Protein AF-A0A060QM46-F1 (afdb_monomer_lite)

pLDDT: mean 73.37, std 23.7, range [20.95, 95.5]

Radius of gyration: 31.85 Å; chains: 1; bounding box: 66×61×122 Å

Sequence (327 aa):
MTGQLFHAVEITVTVPDESPIPVPARGWGTAPWGALTQRPELLETTEILRFSDVGYVSDSHGAWPPLVQQAYSLDRRLDLRPDAQAGGESWGSLILSNPNGLMDQIIATRVVDHMPIRVRHGWRRRDAIRGCAIDPPEAALQPAFAGLGRSWQPDRQSVEIALTDATAWLDAPAQGLPYDGRGGRHGGADLAGHYPPKLRGRAFNLTPVAVDTIKLVYQVSDAPGTIEALYEGGASGGIVFAGQVADVFATDPPPGHYVVQSDSSGLWFRLGTAHGLSGPSRSMPPVPCRMARHRAGFSRFCVACCFRIASLHRVCSTRPGAMPNRS

Structure (mmCIF, N/CA/C/O backbone):
data_AF-A0A060QM46-F1
#
_entry.id   AF-A0A060QM46-F1
#
loop_
_atom_site.group_PDB
_atom_site.id
_atom_site.type_symbol
_atom_site.label_atom_id
_atom_site.label_alt_id
_atom_site.label_comp_id
_atom_site.label_asym_id
_atom_site.label_entity_id
_atom_site.label_seq_id
_atom_site.pdbx_PDB_ins_code
_atom_site.Cartn_x
_atom_site.Cartn_y
_atom_site.Cartn_z
_atom_site.occupancy
_atom_site.B_iso_or_equiv
_atom_site.auth_seq_id
_atom_site.auth_comp_id
_atom_site.auth_asym_id
_atom_site.auth_atom_id
_atom_site.pdbx_PDB_model_num
ATOM 1 N N . MET A 1 1 ? 16.773 -17.788 -31.831 1.00 48.31 1 MET A N 1
ATOM 2 C CA . MET A 1 1 ? 15.967 -16.669 -31.300 1.00 48.31 1 MET A CA 1
ATOM 3 C C . MET A 1 1 ? 16.763 -15.392 -31.517 1.00 48.31 1 MET A C 1
ATOM 5 O O . MET A 1 1 ? 17.696 -15.134 -30.777 1.00 48.31 1 MET A O 1
ATOM 9 N N . THR A 1 2 ? 16.496 -14.664 -32.599 1.00 57.62 2 THR A N 1
ATOM 10 C CA . THR A 1 2 ? 17.208 -13.429 -32.975 1.00 57.62 2 THR A CA 1
ATOM 11 C C . THR A 1 2 ? 16.360 -12.225 -32.587 1.00 57.62 2 THR A C 1
ATOM 13 O O . THR A 1 2 ? 15.722 -11.596 -33.430 1.00 57.62 2 THR A O 1
ATOM 16 N N . GLY A 1 3 ? 16.287 -11.959 -31.286 1.00 71.81 3 GLY A N 1
ATOM 17 C CA . GLY A 1 3 ? 15.632 -10.772 -30.752 1.00 71.81 3 GLY A CA 1
ATOM 18 C C . GLY A 1 3 ? 16.537 -10.059 -29.761 1.00 71.81 3 GLY A C 1
ATOM 19 O O . GLY A 1 3 ? 17.384 -10.695 -29.139 1.00 71.81 3 GLY A O 1
ATOM 20 N N . GLN A 1 4 ? 16.376 -8.746 -29.635 1.00 86.81 4 GLN A N 1
ATOM 21 C CA . GLN A 1 4 ? 17.055 -7.971 -28.600 1.00 86.81 4 GLN A CA 1
ATOM 22 C C . GLN A 1 4 ? 16.252 -8.095 -27.301 1.00 86.81 4 GLN A C 1
ATOM 24 O O . GLN A 1 4 ? 15.056 -7.795 -27.296 1.00 86.81 4 GLN A O 1
ATOM 29 N N . LEU A 1 5 ? 16.893 -8.568 -26.231 1.00 91.00 5 LEU A N 1
ATOM 30 C CA . LEU A 1 5 ? 16.311 -8.574 -24.889 1.00 91.00 5 LEU A CA 1
ATOM 31 C C . LEU A 1 5 ? 16.159 -7.130 -24.400 1.00 91.00 5 LEU A C 1
ATOM 33 O O . LEU A 1 5 ? 17.065 -6.320 -24.598 1.00 91.00 5 LEU A O 1
ATOM 37 N N . PHE A 1 6 ? 15.032 -6.832 -23.764 1.00 93.50 6 PHE A N 1
ATOM 38 C CA . PHE A 1 6 ? 14.800 -5.567 -23.076 1.00 93.50 6 PHE A CA 1
ATOM 39 C C . PHE A 1 6 ? 14.003 -5.778 -21.794 1.00 93.50 6 PHE A C 1
ATOM 41 O O . PHE A 1 6 ? 13.329 -6.803 -21.631 1.00 93.50 6 PHE A O 1
ATOM 48 N N . HIS A 1 7 ? 14.046 -4.777 -20.923 1.00 95.00 7 HIS A N 1
ATOM 49 C CA . HIS A 1 7 ? 13.330 -4.751 -19.660 1.00 95.00 7 HIS A CA 1
ATOM 50 C C . HIS A 1 7 ? 12.328 -3.601 -19.627 1.00 95.00 7 HIS A C 1
ATOM 52 O O . HIS A 1 7 ? 12.569 -2.496 -20.118 1.00 95.00 7 HIS A O 1
ATOM 58 N N . ALA A 1 8 ? 11.187 -3.885 -19.019 1.00 94.62 8 ALA A N 1
ATOM 59 C CA . ALA A 1 8 ? 10.083 -2.973 -18.811 1.00 94.62 8 ALA A CA 1
ATOM 60 C C . ALA A 1 8 ? 9.773 -2.963 -17.310 1.00 94.62 8 ALA A C 1
ATOM 62 O O . ALA A 1 8 ? 9.476 -4.002 -16.719 1.00 94.62 8 ALA A O 1
ATOM 63 N N . VAL A 1 9 ? 9.892 -1.799 -16.686 1.00 95.31 9 VAL A N 1
ATOM 64 C CA . VAL A 1 9 ? 9.759 -1.592 -15.246 1.00 95.31 9 VAL A CA 1
ATOM 65 C C . VAL A 1 9 ? 8.514 -0.760 -14.977 1.00 95.31 9 VAL A C 1
ATOM 67 O O . VAL A 1 9 ? 8.338 0.316 -15.545 1.00 95.31 9 VAL A O 1
ATOM 70 N N . GLU A 1 10 ? 7.669 -1.255 -14.084 1.00 94.88 10 GLU A N 1
ATOM 71 C CA . GLU A 1 10 ? 6.537 -0.526 -13.534 1.00 94.88 10 GLU A CA 1
ATOM 72 C C . GLU A 1 10 ? 6.756 -0.296 -12.053 1.00 94.88 10 GLU A C 1
ATOM 74 O O . GLU A 1 10 ? 7.041 -1.230 -11.300 1.00 94.88 10 GLU A O 1
ATOM 79 N N . ILE A 1 11 ? 6.589 0.952 -11.646 1.00 93.25 11 ILE A N 1
ATOM 80 C CA . ILE A 1 11 ? 6.721 1.382 -10.266 1.00 93.25 11 ILE A CA 1
ATOM 81 C C . ILE A 1 11 ? 5.411 2.035 -9.886 1.00 93.25 11 ILE A C 1
ATOM 83 O O . ILE A 1 11 ? 4.994 3.029 -10.479 1.00 93.25 11 ILE A O 1
ATOM 87 N N . THR A 1 12 ? 4.751 1.459 -8.901 1.00 92.25 12 THR A N 1
ATOM 88 C CA . THR A 1 12 ? 3.589 2.076 -8.289 1.00 92.25 12 THR A CA 1
ATOM 89 C C . THR A 1 12 ? 4.066 3.187 -7.353 1.00 92.25 12 THR A C 1
ATOM 91 O O . THR A 1 12 ? 5.032 2.997 -6.627 1.00 92.25 12 THR A O 1
ATOM 94 N N . VAL A 1 13 ? 3.426 4.352 -7.371 1.00 90.38 13 VAL A N 1
ATOM 95 C CA . VAL A 1 13 ? 3.674 5.443 -6.416 1.00 90.38 13 VAL A CA 1
ATOM 96 C C . VAL A 1 13 ? 2.343 6.001 -5.948 1.00 90.38 13 VAL A C 1
ATOM 98 O O . VAL A 1 13 ? 1.357 5.963 -6.685 1.00 90.38 13 VAL A O 1
ATOM 101 N N . THR A 1 14 ? 2.299 6.514 -4.726 1.00 87.31 14 THR A N 1
ATOM 102 C CA . THR A 1 14 ? 1.087 7.139 -4.199 1.00 87.31 14 THR A CA 1
ATOM 103 C C . THR A 1 14 ? 1.249 8.646 -4.226 1.00 87.31 14 THR A C 1
ATOM 105 O O . THR A 1 14 ? 2.203 9.189 -3.670 1.00 87.31 14 THR A O 1
ATOM 108 N N . VAL A 1 15 ? 0.310 9.331 -4.871 1.00 83.19 15 VAL A N 1
ATOM 109 C CA . VAL A 1 15 ? 0.229 10.787 -4.812 1.00 83.19 15 VAL A CA 1
ATOM 110 C C . VAL A 1 15 ? -0.580 11.150 -3.564 1.00 83.19 15 VAL A C 1
ATOM 112 O O . VAL A 1 15 ? -1.743 10.741 -3.471 1.00 83.19 15 VAL A O 1
ATOM 115 N N . PRO A 1 16 ? 0.005 11.878 -2.595 1.00 69.94 16 PRO A N 1
ATOM 116 C CA . PRO A 1 16 ? -0.770 12.466 -1.516 1.00 69.94 16 PRO A CA 1
ATOM 117 C C . PRO A 1 16 ? -1.701 13.502 -2.149 1.00 69.94 16 PRO A C 1
ATOM 119 O O . PRO A 1 16 ? -1.247 14.486 -2.730 1.00 69.94 16 PRO A O 1
ATOM 122 N N . ASP A 1 17 ? -3.002 13.236 -2.125 1.00 60.53 17 ASP A N 1
ATOM 123 C CA . ASP A 1 17 ? -3.966 14.136 -2.741 1.00 60.53 17 ASP A CA 1
ATOM 124 C C . ASP A 1 17 ? -4.085 15.423 -1.904 1.00 60.53 17 ASP A C 1
ATOM 126 O O . ASP A 1 17 ? -4.452 15.378 -0.729 1.00 60.53 17 ASP A O 1
ATOM 130 N N . GLU A 1 18 ? -3.767 16.573 -2.506 1.00 51.75 18 GLU A N 1
ATOM 131 C CA . GLU A 1 18 ? -4.087 17.905 -1.967 1.00 51.75 18 GLU A CA 1
ATOM 132 C C . GLU A 1 18 ? -5.495 18.367 -2.379 1.00 51.75 18 GLU A C 1
ATOM 134 O O . GLU A 1 18 ? -5.889 19.497 -2.070 1.00 51.75 18 GLU A O 1
ATOM 139 N N . SER A 1 19 ? -6.266 17.537 -3.096 1.00 46.50 19 SER A N 1
ATOM 140 C CA . SER A 1 19 ? -7.582 17.949 -3.574 1.00 46.50 19 SER A CA 1
ATOM 141 C C . SER A 1 19 ? -8.458 18.397 -2.402 1.00 46.50 19 SER A C 1
ATOM 143 O O . SER A 1 19 ? -8.640 17.651 -1.432 1.00 46.50 19 SER A O 1
ATOM 145 N N . PRO A 1 20 ? -9.036 19.613 -2.463 1.00 43.47 20 PRO A N 1
ATOM 146 C CA . PRO A 1 20 ? -9.999 20.033 -1.466 1.00 43.47 20 PRO A CA 1
ATOM 147 C C . PRO A 1 20 ? -11.128 19.010 -1.466 1.00 43.47 20 PRO A C 1
ATOM 149 O O . PRO A 1 20 ? -11.626 18.651 -2.535 1.00 43.47 20 PRO A O 1
ATOM 152 N N . ILE A 1 21 ? -11.513 18.553 -0.267 1.00 47.06 21 ILE A N 1
ATOM 153 C CA . ILE A 1 21 ? -12.689 17.706 -0.033 1.00 47.06 21 ILE A CA 1
ATOM 154 C C . ILE A 1 21 ? -13.772 18.166 -1.013 1.00 47.06 21 ILE A C 1
ATOM 156 O O . ILE A 1 21 ? -14.186 19.328 -0.908 1.00 47.06 21 ILE A O 1
ATOM 160 N N . PRO A 1 22 ? -14.202 17.334 -1.982 1.00 42.06 22 PRO A N 1
ATOM 161 C CA . PRO A 1 22 ? -15.216 17.742 -2.932 1.00 42.06 22 PRO A CA 1
ATOM 162 C C . PRO A 1 22 ? -16.415 18.219 -2.128 1.00 42.06 22 PRO A C 1
ATOM 164 O O . PRO A 1 22 ? -17.047 17.429 -1.421 1.00 42.06 22 PRO A O 1
ATOM 167 N N . VAL A 1 23 ? -16.702 19.523 -2.174 1.00 48.28 23 VAL A N 1
ATOM 168 C CA . VAL A 1 23 ? -17.941 20.050 -1.612 1.00 48.28 23 VAL A CA 1
ATOM 169 C C . VAL A 1 23 ? -19.028 19.281 -2.348 1.00 48.28 23 VAL A C 1
ATOM 171 O O . VAL A 1 23 ? -19.093 19.396 -3.575 1.00 48.28 23 VAL A O 1
ATOM 174 N N . PRO A 1 24 ? -19.835 18.442 -1.671 1.00 49.09 24 PRO A N 1
ATOM 175 C CA . PRO A 1 24 ? -20.832 17.661 -2.373 1.00 49.09 24 PRO A CA 1
ATOM 176 C C . PRO A 1 24 ? -21.736 18.661 -3.081 1.00 49.09 24 PRO A C 1
ATOM 178 O O . PRO A 1 24 ? -22.395 19.471 -2.422 1.00 49.09 24 PRO A O 1
ATOM 181 N N . ALA A 1 25 ? -21.724 18.648 -4.415 1.00 46.38 25 ALA A N 1
ATOM 182 C CA . ALA A 1 25 ? -22.607 19.468 -5.219 1.00 46.38 25 ALA A CA 1
ATOM 183 C C . ALA A 1 25 ? -24.035 19.004 -4.922 1.00 46.38 25 ALA A C 1
ATOM 185 O O . ALA A 1 25 ? -24.550 18.062 -5.523 1.00 46.38 25 ALA A O 1
ATOM 186 N N . ARG A 1 26 ? -24.666 19.633 -3.927 1.00 45.38 26 ARG A N 1
ATOM 187 C CA . ARG A 1 26 ? -26.065 19.412 -3.570 1.00 45.38 26 ARG A CA 1
ATOM 188 C C . ARG A 1 26 ? -26.936 20.112 -4.606 1.00 45.38 26 ARG A C 1
ATOM 190 O O . ARG A 1 26 ? -27.585 21.111 -4.314 1.00 45.38 26 ARG A O 1
ATOM 197 N N . GLY A 1 27 ? -26.946 19.577 -5.823 1.00 43.31 27 GLY A N 1
ATOM 198 C CA . GLY A 1 27 ? -28.057 19.792 -6.736 1.00 43.31 27 GLY A CA 1
ATOM 199 C C . GLY A 1 27 ? -29.298 19.165 -6.108 1.00 43.31 27 GLY A C 1
ATOM 200 O O . GLY A 1 27 ? -29.292 17.988 -5.747 1.00 43.31 27 GLY A O 1
ATOM 201 N N . TRP A 1 28 ? -30.347 19.953 -5.897 1.00 40.66 28 TRP A N 1
ATOM 202 C CA . TRP A 1 28 ? -31.613 19.415 -5.412 1.00 40.66 28 TRP A CA 1
ATOM 203 C C . TRP A 1 28 ? -32.173 18.469 -6.486 1.00 40.66 28 TRP A C 1
ATOM 205 O O . TRP A 1 28 ? -32.469 18.904 -7.593 1.00 40.66 28 TRP A O 1
ATOM 215 N N . GLY A 1 29 ? -32.289 17.174 -6.167 1.00 52.53 29 GLY A N 1
ATOM 216 C CA . GLY A 1 29 ? -32.988 16.189 -7.004 1.00 52.53 29 GLY A CA 1
ATOM 217 C C . GLY A 1 29 ? -32.136 15.203 -7.816 1.00 52.53 29 GLY A C 1
ATOM 218 O O . GLY A 1 29 ? -32.714 14.417 -8.557 1.00 52.53 29 GLY A O 1
ATOM 219 N N . THR A 1 30 ? -30.804 15.180 -7.689 1.00 49.84 30 THR A N 1
ATOM 220 C CA . THR A 1 30 ? -29.944 14.284 -8.498 1.00 49.84 30 THR A CA 1
ATOM 221 C C . THR A 1 30 ? -29.636 12.912 -7.882 1.00 49.84 30 THR A C 1
ATOM 223 O O . THR A 1 30 ? -29.040 12.082 -8.564 1.00 49.84 30 THR A O 1
ATOM 226 N N . ALA A 1 31 ? -30.058 12.613 -6.646 1.00 49.59 31 ALA A N 1
ATOM 227 C CA . ALA A 1 31 ? -29.886 11.280 -6.055 1.00 49.59 31 ALA A CA 1
ATOM 228 C C . ALA A 1 31 ? -31.085 10.864 -5.176 1.00 49.59 31 ALA A C 1
ATOM 230 O O . ALA A 1 31 ? -31.560 11.680 -4.379 1.00 49.59 31 ALA A O 1
ATOM 231 N N . PRO A 1 32 ? -31.574 9.610 -5.277 1.00 51.34 32 PRO A N 1
ATOM 232 C CA . PRO A 1 32 ? -32.599 9.089 -4.377 1.00 51.34 32 PRO A CA 1
ATOM 233 C C . PRO A 1 32 ? -32.069 9.029 -2.937 1.00 51.34 32 PRO A C 1
ATOM 235 O O . PRO A 1 32 ? -30.899 8.717 -2.700 1.00 51.34 32 PRO A O 1
ATOM 238 N N . TRP A 1 33 ? -32.934 9.319 -1.961 1.00 40.50 33 TRP A N 1
ATOM 239 C CA . TRP A 1 33 ? -32.622 9.135 -0.542 1.00 40.50 33 TRP A CA 1
ATOM 240 C C . TRP A 1 33 ? -32.189 7.686 -0.292 1.00 40.50 33 TRP A C 1
ATOM 242 O O . TRP A 1 33 ? -32.952 6.757 -0.539 1.00 40.50 33 TRP A O 1
ATOM 252 N N . GLY A 1 34 ? -30.948 7.501 0.163 1.00 45.66 34 GLY A N 1
ATOM 253 C CA . GLY A 1 34 ? -30.355 6.179 0.384 1.00 45.66 34 GLY A CA 1
ATOM 254 C C . GLY A 1 34 ? -29.379 5.708 -0.698 1.00 45.66 34 GLY A C 1
ATOM 255 O O . GLY A 1 34 ? -28.844 4.610 -0.572 1.00 45.66 34 GLY A O 1
ATOM 256 N N . ALA A 1 35 ? -29.087 6.512 -1.727 1.00 43.22 35 ALA A N 1
ATOM 257 C CA . ALA A 1 35 ? -27.933 6.243 -2.580 1.00 43.22 35 ALA A CA 1
ATOM 258 C C . ALA A 1 35 ? -26.642 6.337 -1.747 1.00 43.22 35 ALA A C 1
ATOM 260 O O . ALA A 1 35 ? -26.415 7.334 -1.059 1.00 43.22 35 ALA A O 1
ATOM 261 N N . LEU A 1 36 ? -25.807 5.296 -1.813 1.00 39.34 36 LEU A N 1
ATOM 262 C CA . LEU A 1 36 ? -24.465 5.274 -1.236 1.00 39.34 36 LEU A CA 1
ATOM 263 C C . LEU A 1 36 ? -23.636 6.400 -1.868 1.00 39.34 36 LEU A C 1
ATOM 265 O O . LEU A 1 36 ? -23.005 6.217 -2.905 1.00 39.34 36 LEU A O 1
ATOM 269 N N . THR A 1 37 ? -23.634 7.584 -1.263 1.00 45.84 37 THR A N 1
ATOM 270 C CA . THR A 1 37 ? -22.617 8.585 -1.565 1.00 45.84 37 THR A CA 1
ATOM 271 C C . THR A 1 37 ? -21.314 8.041 -1.010 1.00 45.84 37 THR A C 1
ATOM 273 O O . THR A 1 37 ? -21.151 7.996 0.213 1.00 45.84 37 THR A O 1
ATOM 276 N N . GLN A 1 38 ? -20.411 7.599 -1.889 1.00 39.81 38 GLN A N 1
ATOM 277 C CA . GLN A 1 38 ? -19.014 7.405 -1.523 1.00 39.81 38 GLN A CA 1
ATOM 278 C C . GLN A 1 38 ? -18.546 8.726 -0.910 1.00 39.81 38 GLN A C 1
ATOM 280 O O . GLN A 1 38 ? -18.422 9.734 -1.604 1.00 39.81 38 GLN A O 1
ATOM 285 N N . ARG A 1 39 ? -18.390 8.759 0.417 1.00 41.62 39 ARG A N 1
ATOM 286 C CA . ARG A 1 39 ? -17.598 9.815 1.034 1.00 41.62 39 ARG A CA 1
ATOM 287 C C . ARG A 1 39 ? -16.194 9.605 0.478 1.00 41.62 39 ARG A C 1
ATOM 289 O O . ARG A 1 39 ? -15.710 8.478 0.584 1.00 41.62 39 ARG A O 1
ATOM 296 N N . PRO A 1 40 ? -15.570 10.616 -0.139 1.00 43.84 40 PRO A N 1
ATOM 297 C CA . PRO A 1 40 ? -14.168 10.502 -0.456 1.00 43.84 40 PRO A CA 1
ATOM 298 C C . PRO A 1 40 ? -13.460 10.444 0.897 1.00 43.84 40 PRO A C 1
ATOM 300 O O . PRO A 1 40 ? -13.343 11.442 1.606 1.00 43.84 40 PRO A O 1
ATOM 303 N N . GLU A 1 41 ? -13.047 9.242 1.294 1.00 46.09 41 GLU A N 1
ATOM 304 C CA . GLU A 1 41 ? -11.811 9.100 2.057 1.00 46.09 41 GLU A CA 1
ATOM 305 C C . GLU A 1 41 ? -10.735 9.891 1.292 1.00 46.09 41 GLU A C 1
ATOM 307 O O . GLU A 1 41 ? -10.901 10.126 0.095 1.00 46.09 41 GLU A O 1
ATOM 312 N N . LEU A 1 42 ? -9.673 10.378 1.932 1.00 44.69 42 LEU A N 1
ATOM 313 C CA . LEU A 1 42 ? -8.550 10.902 1.149 1.00 44.69 42 LEU A CA 1
ATOM 314 C C . LEU A 1 42 ? -8.050 9.734 0.293 1.00 44.69 42 LEU A C 1
ATOM 316 O O . LEU A 1 42 ? -7.367 8.847 0.800 1.00 44.69 42 LEU A O 1
ATOM 320 N N . LEU A 1 43 ? -8.510 9.663 -0.959 1.00 51.53 43 LEU A N 1
ATOM 321 C CA . LEU A 1 43 ? -8.148 8.604 -1.875 1.00 51.53 43 LEU A CA 1
ATOM 322 C C . LEU A 1 43 ? -6.724 8.932 -2.277 1.00 51.53 43 LEU A C 1
ATOM 324 O O . LEU A 1 43 ? -6.486 9.711 -3.196 1.00 51.53 43 LEU A O 1
ATOM 328 N N . GLU A 1 44 ? -5.784 8.344 -1.545 1.00 61.97 44 GLU A N 1
ATOM 329 C CA . GLU A 1 44 ? -4.440 8.099 -2.029 1.00 61.97 44 GLU A CA 1
ATOM 330 C C . GLU A 1 44 ? -4.555 7.607 -3.472 1.00 61.97 44 GLU A C 1
ATOM 332 O O . GLU A 1 44 ? -5.006 6.492 -3.747 1.00 61.97 44 GLU A O 1
ATOM 337 N N . THR A 1 45 ? -4.246 8.497 -4.413 1.00 74.38 45 THR A N 1
ATOM 338 C CA . THR A 1 45 ? -4.360 8.165 -5.824 1.00 74.38 45 THR A CA 1
ATOM 339 C C . THR A 1 45 ? -3.073 7.473 -6.203 1.00 74.38 45 THR A C 1
ATOM 341 O O . THR A 1 45 ? -1.983 8.045 -6.153 1.00 74.38 45 THR A O 1
ATOM 344 N N . THR A 1 46 ? -3.202 6.199 -6.543 1.00 82.44 46 THR A N 1
ATOM 345 C CA . THR A 1 46 ? -2.080 5.401 -6.998 1.00 82.44 46 THR A CA 1
ATOM 346 C C . THR A 1 46 ? -1.781 5.704 -8.464 1.00 82.44 46 THR A C 1
ATOM 348 O O . THR A 1 46 ? -2.629 5.516 -9.337 1.00 82.44 46 THR A O 1
ATOM 351 N N . GLU A 1 47 ? -0.554 6.127 -8.745 1.00 89.00 47 GLU A N 1
ATOM 352 C CA . GLU A 1 47 ? -0.013 6.310 -10.088 1.00 89.00 47 GLU A CA 1
ATOM 353 C C . GLU A 1 47 ? 0.951 5.159 -10.423 1.00 89.00 47 GLU A C 1
ATOM 355 O O . GLU A 1 47 ? 1.610 4.594 -9.549 1.00 89.00 47 GLU A O 1
ATOM 360 N N . ILE A 1 48 ? 1.031 4.779 -11.702 1.00 91.69 48 ILE A N 1
ATOM 361 C CA . ILE A 1 48 ? 1.989 3.777 -12.187 1.00 91.69 48 ILE A CA 1
ATOM 362 C C . ILE A 1 48 ? 2.978 4.467 -13.120 1.00 91.69 48 ILE A C 1
ATOM 364 O O . ILE A 1 48 ? 2.637 4.813 -14.256 1.00 91.69 48 ILE A O 1
ATOM 368 N N . LEU A 1 49 ? 4.211 4.609 -12.648 1.00 91.81 49 LEU A N 1
ATOM 369 C CA . LEU A 1 49 ? 5.349 5.066 -13.430 1.00 91.81 49 LEU A CA 1
ATOM 370 C C . LEU A 1 49 ? 5.891 3.906 -14.264 1.00 91.81 49 LEU A C 1
ATOM 372 O O . LEU A 1 49 ? 5.975 2.772 -13.792 1.00 91.81 49 LEU A O 1
ATOM 376 N N . ARG A 1 50 ? 6.250 4.187 -15.516 1.00 94.00 50 ARG A N 1
ATOM 377 C CA . ARG A 1 50 ? 6.643 3.176 -16.502 1.00 94.00 50 ARG A CA 1
ATOM 378 C C . ARG A 1 50 ? 7.968 3.557 -17.137 1.00 94.00 50 ARG A C 1
ATOM 380 O O . ARG A 1 50 ? 8.090 4.660 -17.660 1.00 94.00 50 ARG A O 1
ATOM 387 N N . PHE A 1 51 ? 8.938 2.649 -17.118 1.00 94.56 51 PHE A N 1
ATOM 388 C CA . PHE A 1 51 ? 10.293 2.879 -17.624 1.00 94.56 51 PHE A CA 1
ATOM 389 C C . PHE A 1 51 ? 10.823 1.652 -18.361 1.00 94.56 51 PHE A C 1
ATOM 391 O O . PHE A 1 51 ? 10.432 0.526 -18.076 1.00 94.56 51 PHE A O 1
ATOM 398 N N . SER A 1 52 ? 11.743 1.846 -19.296 1.00 95.06 52 SER A N 1
ATOM 399 C CA . SER A 1 52 ? 12.429 0.755 -19.992 1.00 95.06 52 SER A CA 1
ATOM 400 C C . SER A 1 52 ? 13.930 1.038 -20.085 1.00 95.06 52 SER A C 1
ATOM 402 O O . SER A 1 52 ? 14.365 2.151 -19.803 1.00 95.06 52 SER A O 1
ATOM 404 N N . ASP A 1 53 ? 14.731 0.037 -20.435 1.00 93.69 53 ASP A N 1
ATOM 405 C CA . ASP A 1 53 ? 16.176 0.159 -20.671 1.00 93.69 53 ASP A CA 1
ATOM 406 C C . ASP A 1 53 ? 16.486 0.728 -22.064 1.00 93.69 53 ASP A C 1
ATOM 408 O O . ASP A 1 53 ? 17.304 1.630 -22.216 1.00 93.69 53 ASP A O 1
ATOM 412 N N . VAL A 1 54 ? 15.781 0.254 -23.090 1.00 90.50 54 VAL A N 1
ATOM 413 C CA . VAL A 1 54 ? 15.943 0.694 -24.490 1.00 90.50 54 VAL A CA 1
ATOM 414 C C . VAL A 1 54 ? 14.773 1.542 -24.995 1.00 90.50 54 VAL A C 1
ATOM 416 O O . VAL A 1 54 ? 14.717 1.893 -26.176 1.00 90.50 54 VAL A O 1
ATOM 419 N N . GLY A 1 55 ? 13.834 1.858 -24.101 1.00 90.56 55 GLY A N 1
ATOM 420 C CA . GLY A 1 55 ? 12.555 2.486 -24.416 1.00 90.56 55 GLY A CA 1
ATOM 421 C C . GLY A 1 55 ? 11.579 1.447 -24.959 1.00 90.56 55 GLY A C 1
ATOM 422 O O . GLY A 1 55 ? 12.013 0.519 -25.623 1.00 90.56 55 GLY A O 1
ATOM 423 N N . TYR A 1 56 ? 10.282 1.566 -24.705 1.00 90.88 56 TYR A N 1
ATOM 424 C CA . TYR A 1 56 ? 9.262 0.615 -25.174 1.00 90.88 56 TYR A CA 1
ATOM 425 C C . TYR A 1 56 ? 7.945 1.350 -25.422 1.00 90.88 56 TYR A C 1
ATOM 427 O O . TYR A 1 56 ? 7.644 2.318 -24.728 1.00 90.88 56 TYR A O 1
ATOM 435 N N . VAL A 1 57 ? 7.159 0.922 -26.407 1.00 90.62 57 VAL A N 1
ATOM 436 C CA . VAL A 1 57 ? 5.814 1.464 -26.632 1.00 90.62 57 VAL A CA 1
ATOM 437 C C . VAL A 1 57 ? 4.799 0.346 -26.454 1.00 90.62 57 VAL A C 1
ATOM 439 O O . VAL A 1 57 ? 4.882 -0.679 -27.124 1.00 90.62 57 VAL A O 1
ATOM 442 N N . SER A 1 58 ? 3.847 0.539 -25.540 1.00 88.69 58 SER A N 1
ATOM 443 C CA . SER A 1 58 ? 2.781 -0.434 -25.295 1.00 88.69 58 SER A CA 1
ATOM 444 C C . SER A 1 58 ? 1.751 -0.452 -26.426 1.00 88.69 58 SER A C 1
ATOM 446 O O . SER A 1 58 ? 1.627 0.499 -27.201 1.00 88.69 58 SER A O 1
ATOM 448 N N . ASP A 1 59 ? 0.927 -1.501 -26.458 1.00 87.00 59 ASP A N 1
ATOM 449 C CA . ASP A 1 59 ? -0.194 -1.628 -27.401 1.00 87.00 59 ASP A CA 1
ATOM 450 C C . ASP A 1 59 ? -1.222 -0.487 -27.255 1.00 87.00 59 ASP A C 1
ATOM 452 O O . ASP A 1 59 ? -1.916 -0.132 -28.203 1.00 87.00 59 ASP A O 1
ATOM 456 N N . SER A 1 60 ? -1.291 0.128 -26.070 1.00 87.69 60 SER A N 1
ATOM 457 C CA . SER A 1 60 ? -2.091 1.325 -25.779 1.00 87.69 60 SER A CA 1
ATOM 458 C C . SER A 1 60 ? -1.433 2.641 -26.217 1.00 87.69 60 SER A C 1
ATOM 460 O O . SER A 1 60 ? -1.931 3.712 -25.875 1.00 87.69 60 SER A O 1
ATOM 462 N N . HIS A 1 61 ? -0.318 2.578 -26.951 1.00 83.94 61 HIS A N 1
ATOM 463 C CA . HIS A 1 61 ? 0.505 3.717 -27.370 1.00 83.94 61 HIS A CA 1
ATOM 464 C C . HIS A 1 61 ? 1.113 4.528 -26.213 1.00 83.94 61 HIS A C 1
ATOM 466 O O . HIS A 1 61 ? 1.514 5.679 -26.393 1.00 83.94 61 HIS A O 1
ATOM 472 N N . GLY A 1 62 ? 1.225 3.928 -25.026 1.00 87.88 62 GLY A N 1
ATOM 473 C CA . GLY A 1 62 ? 1.961 4.505 -23.908 1.00 87.88 62 GLY A CA 1
ATOM 474 C C . GLY A 1 62 ? 3.463 4.351 -24.130 1.00 87.88 62 GLY A C 1
ATOM 475 O O . GLY A 1 62 ? 3.947 3.238 -24.330 1.00 87.88 62 GLY A O 1
ATOM 476 N N . ALA A 1 63 ? 4.206 5.456 -24.089 1.00 90.25 63 ALA A N 1
ATOM 477 C CA . ALA A 1 63 ? 5.659 5.437 -24.212 1.00 90.25 63 ALA A CA 1
ATOM 478 C C . ALA A 1 63 ? 6.325 5.198 -22.849 1.00 90.25 63 ALA A C 1
ATOM 480 O O . ALA A 1 63 ? 6.029 5.878 -21.869 1.00 90.25 63 ALA A O 1
ATOM 481 N N . TRP A 1 64 ? 7.249 4.244 -22.810 1.00 93.44 64 TRP A N 1
ATOM 482 C CA . TRP A 1 64 ? 8.075 3.898 -21.661 1.00 93.44 64 TRP A CA 1
ATOM 483 C C . TRP A 1 64 ? 9.481 4.408 -21.974 1.00 93.44 64 TRP A C 1
ATOM 485 O O . TRP A 1 64 ? 10.157 3.823 -22.824 1.00 93.44 64 TRP A O 1
ATOM 495 N N . PRO A 1 65 ? 9.925 5.523 -21.377 1.00 93.12 65 PRO A N 1
ATOM 496 C CA . PRO A 1 65 ? 11.204 6.125 -21.722 1.00 93.12 65 PRO A CA 1
ATOM 497 C C . PRO A 1 65 ? 12.399 5.245 -21.297 1.00 93.12 65 PRO A C 1
ATOM 499 O O . PRO A 1 65 ? 12.288 4.495 -20.320 1.00 93.12 65 PRO A O 1
ATOM 502 N N . PRO A 1 66 ? 13.543 5.344 -22.007 1.00 94.19 66 PRO A N 1
ATOM 503 C CA . PRO A 1 66 ? 14.770 4.584 -21.751 1.00 94.19 66 PRO A CA 1
ATOM 504 C C . PRO A 1 66 ? 15.533 5.122 -20.525 1.00 94.19 66 PRO A C 1
ATOM 506 O O . PRO A 1 66 ? 16.624 5.673 -20.650 1.00 94.19 66 PRO A O 1
ATOM 509 N N . LEU A 1 67 ? 14.925 5.058 -19.340 1.00 94.06 67 LEU A N 1
ATOM 510 C CA . LEU A 1 67 ? 15.518 5.567 -18.098 1.00 94.06 67 LEU A CA 1
ATOM 511 C C . LEU A 1 67 ? 16.074 4.463 -17.199 1.00 94.06 67 LEU A C 1
ATOM 513 O O . LEU A 1 67 ? 16.681 4.772 -16.184 1.00 94.06 67 LEU A O 1
ATOM 517 N N . VAL A 1 68 ? 15.906 3.187 -17.533 1.00 95.50 68 VAL A N 1
ATOM 518 C CA . VAL A 1 68 ? 16.442 2.090 -16.719 1.00 95.50 68 VAL A CA 1
ATOM 519 C C . VAL A 1 68 ? 17.907 1.857 -17.088 1.00 95.50 68 VAL A C 1
ATOM 521 O O . VAL A 1 68 ? 18.202 1.444 -18.205 1.00 95.50 68 VAL A O 1
ATOM 524 N N . GLN A 1 69 ? 18.831 2.096 -16.154 1.00 94.38 69 GLN A N 1
ATOM 525 C CA . GLN A 1 69 ? 20.256 1.784 -16.348 1.00 94.38 69 GLN A CA 1
ATOM 526 C C . GLN A 1 69 ? 20.561 0.334 -15.962 1.00 94.38 69 GLN A C 1
ATOM 528 O O . GLN A 1 69 ? 21.284 -0.364 -16.668 1.00 94.38 69 GLN A O 1
ATOM 533 N N . GLN A 1 70 ? 19.966 -0.130 -14.862 1.00 93.75 70 GLN A N 1
ATOM 534 C CA . GLN A 1 70 ? 20.063 -1.507 -14.391 1.00 93.75 70 GLN A CA 1
ATOM 535 C C . GLN A 1 70 ? 18.681 -1.969 -13.946 1.00 93.75 70 GLN A C 1
ATOM 537 O O . GLN A 1 70 ? 18.166 -1.458 -12.958 1.00 93.75 70 GLN A O 1
ATOM 542 N N . ALA A 1 71 ? 18.088 -2.927 -14.666 1.00 88.25 71 ALA A N 1
ATOM 543 C CA . ALA A 1 71 ? 16.702 -3.354 -14.454 1.00 88.25 71 ALA A CA 1
ATOM 544 C C . ALA A 1 71 ? 16.479 -4.127 -13.149 1.00 88.25 71 ALA A C 1
ATOM 546 O O . ALA A 1 71 ? 15.437 -3.980 -12.520 1.00 88.25 71 ALA A O 1
ATOM 547 N N . TYR A 1 72 ? 17.430 -4.970 -12.759 1.00 88.19 72 TYR A N 1
ATOM 548 C CA . TYR A 1 72 ? 17.475 -5.608 -11.449 1.00 88.19 72 TYR A CA 1
ATOM 549 C C . TYR A 1 72 ? 18.851 -6.251 -11.253 1.00 88.19 72 TYR A C 1
ATOM 551 O O . TYR A 1 72 ? 19.403 -6.854 -12.172 1.00 88.19 72 TYR A O 1
ATOM 559 N N . SER A 1 73 ? 19.382 -6.156 -10.041 1.00 90.44 73 SER A N 1
ATOM 560 C CA . SER A 1 73 ? 20.398 -7.063 -9.508 1.00 90.44 73 SER A CA 1
ATOM 561 C C . SER A 1 73 ? 19.796 -7.690 -8.265 1.00 90.44 73 SER A C 1
ATOM 563 O O . SER A 1 73 ? 19.334 -6.954 -7.402 1.00 90.44 73 SER A O 1
ATOM 565 N N . LEU A 1 74 ? 19.714 -9.017 -8.204 1.00 85.25 74 LEU A N 1
ATOM 566 C CA . LEU A 1 74 ? 19.046 -9.729 -7.115 1.00 85.25 74 LEU A CA 1
ATOM 567 C C . LEU A 1 74 ? 19.993 -10.757 -6.522 1.00 85.25 74 LEU A C 1
ATOM 569 O O . LEU A 1 74 ? 20.466 -11.643 -7.234 1.00 85.25 74 LEU A O 1
ATOM 573 N N . ASP A 1 75 ? 20.143 -10.694 -5.209 1.00 83.31 75 ASP A N 1
ATOM 574 C CA . ASP A 1 75 ? 20.746 -11.744 -4.415 1.00 83.31 75 ASP A CA 1
ATOM 575 C C . ASP A 1 75 ? 19.633 -12.495 -3.679 1.00 83.31 75 ASP A C 1
ATOM 577 O O . ASP A 1 75 ? 18.752 -11.923 -3.026 1.00 83.31 75 ASP A O 1
ATOM 581 N N . ARG A 1 76 ? 19.633 -13.821 -3.829 1.00 74.75 76 ARG A N 1
ATOM 582 C CA . ARG A 1 76 ? 18.699 -14.708 -3.130 1.00 74.75 76 ARG A CA 1
ATOM 583 C C . ARG A 1 76 ? 19.463 -15.527 -2.122 1.00 74.75 76 ARG A C 1
ATOM 585 O O . ARG A 1 76 ? 20.352 -16.298 -2.485 1.00 74.75 76 ARG A O 1
ATOM 592 N N . ARG A 1 77 ? 19.061 -15.426 -0.860 1.00 73.94 77 ARG A N 1
ATOM 593 C CA . ARG A 1 77 ? 19.476 -16.397 0.139 1.00 73.94 77 ARG A CA 1
ATOM 594 C C . ARG A 1 77 ? 18.538 -17.594 0.054 1.00 73.94 77 ARG A C 1
ATOM 596 O O . ARG A 1 77 ? 17.333 -17.449 0.197 1.00 73.94 77 ARG A O 1
ATOM 603 N N . LEU A 1 78 ? 19.085 -18.779 -0.185 1.00 70.50 78 LEU A N 1
ATOM 604 C CA . LEU A 1 78 ? 18.333 -20.027 -0.087 1.00 70.50 78 LEU A CA 1
ATOM 605 C C . LEU A 1 78 ? 18.626 -20.641 1.280 1.00 70.50 78 LEU A C 1
ATOM 607 O O . LEU A 1 78 ? 19.791 -20.881 1.605 1.00 70.50 78 LEU A O 1
ATOM 611 N N . ASP A 1 79 ? 17.592 -20.864 2.089 1.00 70.00 79 ASP A N 1
ATOM 612 C CA . ASP A 1 79 ? 17.743 -21.692 3.282 1.00 70.00 79 ASP A CA 1
ATOM 613 C C . ASP A 1 79 ? 17.742 -23.163 2.847 1.00 70.00 79 ASP A C 1
ATOM 615 O O . ASP A 1 79 ? 16.817 -23.626 2.183 1.00 70.00 79 ASP A O 1
ATOM 619 N N . LEU A 1 80 ? 18.822 -23.882 3.157 1.00 73.69 80 LEU A N 1
ATOM 620 C CA . LEU A 1 80 ? 19.020 -25.286 2.773 1.00 73.69 80 LEU A CA 1
ATOM 621 C C . LEU A 1 80 ? 18.592 -26.254 3.883 1.00 73.69 80 LEU A C 1
ATOM 623 O O . LEU A 1 80 ? 18.886 -27.450 3.819 1.00 73.69 80 LEU A O 1
ATOM 627 N N . ARG A 1 81 ? 17.945 -25.747 4.935 1.00 76.75 81 ARG A N 1
ATOM 628 C CA . ARG A 1 81 ? 17.458 -26.572 6.035 1.00 76.75 81 ARG A CA 1
ATOM 629 C C . ARG A 1 81 ? 16.238 -27.400 5.608 1.00 76.75 81 ARG A C 1
ATOM 631 O O . ARG A 1 81 ? 15.323 -26.864 4.989 1.00 76.75 81 ARG A O 1
ATOM 638 N N . PRO A 1 82 ? 16.185 -28.696 5.965 1.00 73.12 82 PRO A N 1
ATOM 639 C CA . PRO A 1 82 ? 15.099 -29.589 5.559 1.00 73.12 82 PRO A CA 1
ATOM 640 C C . PRO A 1 82 ? 13.750 -29.277 6.235 1.00 73.12 82 PRO A C 1
ATOM 642 O O . PRO A 1 82 ? 12.723 -29.7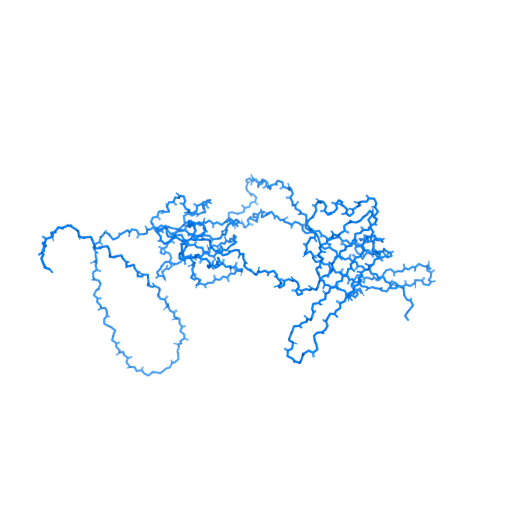82 5.791 1.00 73.12 82 PRO A O 1
ATOM 645 N N . ASP A 1 83 ? 13.742 -28.466 7.297 1.00 80.19 83 ASP A N 1
ATOM 646 C CA . ASP A 1 83 ? 12.562 -27.998 8.033 1.00 80.19 83 ASP A CA 1
ATOM 647 C C . ASP A 1 83 ? 12.171 -26.542 7.710 1.00 80.19 83 ASP A C 1
ATOM 649 O O . ASP A 1 83 ? 11.137 -26.064 8.185 1.00 80.19 83 ASP A O 1
ATOM 653 N N . ALA A 1 84 ? 12.953 -25.832 6.888 1.00 64.62 84 ALA A N 1
ATOM 654 C CA . ALA A 1 84 ? 12.651 -24.456 6.511 1.00 64.62 84 ALA A CA 1
ATOM 655 C C . ALA A 1 84 ? 11.473 -24.409 5.524 1.00 64.62 84 ALA A C 1
ATOM 657 O O . ALA A 1 84 ? 11.594 -24.749 4.350 1.00 64.62 84 ALA A O 1
ATOM 658 N N . GLN A 1 85 ? 10.313 -23.962 6.012 1.00 58.47 85 GLN A N 1
ATOM 659 C CA . GLN A 1 85 ? 9.115 -23.721 5.196 1.00 58.47 85 GLN A CA 1
ATOM 660 C C . GLN A 1 85 ? 9.046 -22.301 4.603 1.00 58.47 85 GLN A C 1
ATOM 662 O O . GLN A 1 85 ? 8.126 -22.009 3.841 1.00 58.47 85 GLN A O 1
ATOM 667 N N . ALA A 1 86 ? 9.986 -21.413 4.941 1.00 57.69 86 ALA A N 1
ATOM 668 C CA . ALA A 1 86 ? 9.989 -20.026 4.486 1.00 57.69 86 ALA A CA 1
ATOM 669 C C . ALA A 1 86 ? 10.999 -19.810 3.350 1.00 57.69 86 ALA A C 1
ATOM 671 O O . ALA A 1 86 ? 12.151 -20.238 3.438 1.00 57.69 86 ALA A O 1
ATOM 672 N N . GLY A 1 87 ? 10.562 -19.121 2.290 1.00 57.03 87 GLY A N 1
ATOM 673 C CA . GLY A 1 87 ? 11.453 -18.608 1.253 1.00 57.03 87 GLY A CA 1
ATOM 674 C C . GLY A 1 87 ? 12.459 -17.646 1.877 1.00 57.03 87 GLY A C 1
ATOM 675 O O . GLY A 1 87 ? 12.081 -16.785 2.669 1.00 57.03 87 GLY A O 1
ATOM 676 N N . GLY A 1 88 ? 13.742 -17.835 1.581 1.00 58.91 88 GLY A N 1
ATOM 677 C CA . GLY A 1 88 ? 14.769 -16.950 2.109 1.00 58.91 88 GLY A CA 1
ATOM 678 C C . GLY A 1 88 ? 14.617 -15.535 1.554 1.00 58.91 88 GLY A C 1
ATOM 679 O O . GLY A 1 88 ? 14.183 -15.335 0.420 1.00 58.91 88 GLY A O 1
ATOM 680 N N . GLU A 1 89 ? 14.960 -14.558 2.388 1.00 67.44 89 GLU A N 1
ATOM 681 C CA . GLU A 1 89 ? 14.919 -13.139 2.050 1.00 67.44 89 GLU A CA 1
ATOM 682 C C . GLU A 1 89 ? 15.740 -12.874 0.776 1.00 67.44 89 GLU A C 1
ATOM 684 O O . GLU A 1 89 ? 16.915 -13.255 0.673 1.00 67.44 89 GLU A O 1
ATOM 689 N N . SER A 1 90 ? 15.104 -12.249 -0.216 1.00 71.69 90 SER A N 1
ATOM 690 C CA . SER A 1 90 ? 15.776 -11.751 -1.412 1.00 71.69 90 SER A CA 1
ATOM 691 C C . SER A 1 90 ? 15.808 -10.237 -1.375 1.00 71.69 90 SER A C 1
ATOM 693 O O . SER A 1 90 ? 14.791 -9.578 -1.146 1.00 71.69 90 SER A O 1
ATOM 695 N N . TRP A 1 91 ? 16.998 -9.716 -1.623 1.00 81.12 91 TRP A N 1
ATOM 696 C CA . TRP A 1 91 ? 17.283 -8.298 -1.690 1.00 81.12 91 TRP A CA 1
ATOM 697 C C . TRP A 1 91 ? 17.960 -8.003 -3.023 1.00 81.12 91 TRP A C 1
ATOM 699 O O . TRP A 1 91 ? 18.537 -8.882 -3.668 1.00 81.12 91 TRP A O 1
ATOM 709 N N . GLY A 1 92 ? 17.847 -6.764 -3.471 1.00 88.06 92 GLY A N 1
ATOM 710 C CA . GLY A 1 92 ? 18.441 -6.351 -4.726 1.00 88.06 92 GLY A CA 1
ATOM 711 C C . GLY A 1 92 ? 18.412 -4.854 -4.932 1.00 88.06 92 GLY A C 1
ATOM 712 O O . GLY A 1 92 ? 18.037 -4.107 -4.032 1.00 88.06 92 GLY A O 1
ATOM 713 N N . SER A 1 93 ? 18.772 -4.423 -6.135 1.00 92.69 93 SER A N 1
ATOM 714 C CA . SER A 1 93 ? 18.680 -3.023 -6.532 1.00 92.69 93 SER A CA 1
ATOM 715 C C . SER A 1 93 ? 18.259 -2.841 -7.989 1.00 92.69 93 SER A C 1
ATOM 717 O O . SER A 1 93 ? 18.573 -3.647 -8.872 1.00 92.69 93 SER A O 1
ATOM 719 N N . LEU A 1 94 ? 17.517 -1.761 -8.219 1.00 94.31 94 LEU A N 1
ATOM 720 C CA . LEU A 1 94 ? 17.125 -1.207 -9.514 1.00 94.31 94 LEU A CA 1
ATOM 721 C C . LEU A 1 94 ? 17.769 0.178 -9.620 1.00 94.31 94 LEU A C 1
ATOM 723 O O . LEU A 1 94 ? 17.639 0.976 -8.695 1.00 94.31 94 LEU A O 1
ATOM 727 N N . ILE A 1 95 ? 18.427 0.478 -10.740 1.00 95.38 95 ILE A N 1
ATOM 728 C CA . ILE A 1 95 ? 19.044 1.793 -10.965 1.00 95.38 95 ILE A CA 1
ATOM 729 C C . ILE A 1 95 ? 18.351 2.476 -12.136 1.00 95.38 95 ILE A C 1
ATOM 731 O O . ILE A 1 95 ? 18.352 1.977 -13.269 1.00 95.38 95 ILE A O 1
ATOM 735 N N . LEU A 1 96 ? 17.780 3.643 -11.856 1.00 94.25 96 LEU A N 1
ATOM 736 C CA . LEU A 1 96 ? 17.175 4.526 -12.843 1.00 94.25 96 LEU A CA 1
ATOM 737 C C . LEU A 1 96 ? 18.101 5.707 -13.126 1.00 94.25 96 LEU A C 1
ATOM 739 O O . LEU A 1 96 ? 18.804 6.190 -12.246 1.00 94.25 96 LEU A O 1
ATOM 743 N N . SER A 1 97 ? 18.084 6.207 -14.353 1.00 94.75 97 SER A N 1
ATOM 744 C CA . SER A 1 97 ? 18.717 7.464 -14.719 1.00 94.75 97 SER A CA 1
ATOM 745 C C . SER A 1 97 ? 17.853 8.629 -14.255 1.00 94.75 97 SER A C 1
ATOM 747 O O . SER A 1 97 ? 16.635 8.620 -14.430 1.00 94.75 97 SER A O 1
ATOM 749 N N . ASN A 1 98 ? 18.503 9.660 -13.726 1.00 93.44 98 ASN A N 1
ATOM 750 C CA . ASN A 1 98 ? 17.870 10.885 -13.254 1.00 93.44 98 ASN A CA 1
ATOM 751 C C . ASN A 1 98 ? 18.267 12.098 -14.118 1.00 93.44 98 ASN A C 1
ATOM 753 O O . ASN A 1 98 ? 18.916 13.026 -13.626 1.00 93.44 98 ASN A O 1
ATOM 757 N N . PRO A 1 99 ? 17.958 12.114 -15.429 1.00 88.94 99 PRO A N 1
ATOM 758 C CA . PRO A 1 99 ? 18.266 13.275 -16.246 1.00 88.94 99 PRO A CA 1
ATOM 759 C C . PRO A 1 99 ? 17.444 14.472 -15.753 1.00 88.94 99 PRO A C 1
ATOM 761 O O . PRO A 1 99 ? 16.229 14.378 -15.578 1.00 88.94 99 PRO A O 1
ATOM 764 N N . ASN A 1 100 ? 18.111 15.609 -15.557 1.00 85.69 100 ASN A N 1
ATOM 765 C CA . ASN A 1 100 ? 17.493 16.880 -15.166 1.00 85.69 100 ASN A CA 1
ATOM 766 C C . ASN A 1 100 ? 16.719 16.851 -13.829 1.00 85.69 100 ASN A C 1
ATOM 768 O O . ASN A 1 100 ? 15.840 17.687 -13.634 1.00 85.69 100 ASN A O 1
ATOM 772 N N . GLY A 1 101 ? 17.022 15.913 -12.922 1.00 85.25 101 GLY A N 1
ATOM 773 C CA . GLY A 1 101 ? 16.378 15.837 -11.602 1.00 85.25 101 GLY A CA 1
ATOM 774 C C . GLY A 1 101 ? 14.909 15.398 -11.641 1.00 85.25 101 GLY A C 1
ATOM 775 O O . GLY A 1 101 ? 14.157 15.671 -10.707 1.00 85.25 101 GLY A O 1
ATOM 776 N N . LEU A 1 102 ? 14.469 14.736 -12.720 1.00 86.81 102 LEU A N 1
ATOM 777 C CA . LEU A 1 102 ? 13.082 14.286 -12.867 1.00 86.81 102 LEU A CA 1
ATOM 778 C C . LEU A 1 102 ? 12.658 13.381 -11.701 1.00 86.81 102 LEU A C 1
ATOM 780 O O . LEU A 1 102 ? 11.563 13.552 -11.171 1.00 86.81 102 LEU A O 1
ATOM 784 N N . MET A 1 103 ? 13.525 12.454 -11.280 1.00 88.38 103 MET A N 1
ATOM 785 C CA . MET A 1 103 ? 13.247 11.544 -10.165 1.00 88.38 103 MET A CA 1
ATOM 786 C C . MET A 1 103 ? 13.183 12.279 -8.823 1.00 88.38 103 MET A C 1
ATOM 788 O O . MET A 1 103 ? 12.365 11.913 -7.984 1.00 88.38 103 MET A O 1
ATOM 792 N N . ASP A 1 104 ? 13.963 13.347 -8.638 1.00 88.06 104 ASP A N 1
ATOM 793 C CA . ASP A 1 104 ? 13.968 14.135 -7.395 1.00 88.06 104 ASP A CA 1
ATOM 794 C C . ASP A 1 104 ? 12.596 14.765 -7.156 1.00 88.06 104 ASP A C 1
ATOM 796 O O . ASP A 1 104 ? 12.071 14.743 -6.044 1.00 88.06 104 ASP A O 1
ATOM 800 N N . GLN A 1 105 ? 11.963 15.254 -8.227 1.00 87.06 105 GLN A N 1
ATOM 801 C CA . GLN A 1 105 ? 10.599 15.764 -8.160 1.00 87.06 105 GLN A CA 1
ATOM 802 C C . GLN A 1 105 ? 9.600 14.662 -7.777 1.00 87.06 105 GLN A C 1
ATOM 804 O O . GLN A 1 105 ? 8.659 14.929 -7.031 1.00 87.06 105 GLN A O 1
ATOM 809 N N . ILE A 1 106 ? 9.785 13.426 -8.261 1.00 87.31 106 ILE A N 1
ATOM 810 C CA . ILE A 1 106 ? 8.941 12.281 -7.881 1.00 87.31 106 ILE A CA 1
ATOM 811 C C . ILE A 1 106 ? 9.077 11.969 -6.399 1.00 87.31 106 ILE A C 1
ATOM 813 O O . ILE A 1 106 ? 8.063 11.905 -5.711 1.00 87.31 106 ILE A O 1
ATOM 817 N N . ILE A 1 107 ? 10.306 11.846 -5.911 1.00 87.12 107 ILE A N 1
ATOM 818 C CA . ILE A 1 107 ? 10.590 11.532 -4.509 1.00 87.12 107 ILE A CA 1
ATOM 819 C C . ILE A 1 107 ? 10.061 12.640 -3.585 1.00 87.12 107 ILE A C 1
ATOM 821 O O . ILE A 1 107 ? 9.544 12.350 -2.512 1.00 87.12 107 ILE A O 1
ATOM 825 N N . ALA A 1 108 ? 10.136 13.907 -4.004 1.00 86.62 108 ALA A N 1
ATOM 826 C CA . ALA A 1 108 ? 9.669 15.035 -3.200 1.00 86.62 108 ALA A CA 1
ATOM 827 C C . ALA A 1 108 ? 8.137 15.172 -3.129 1.00 86.62 108 ALA A C 1
ATOM 829 O O . ALA A 1 108 ? 7.629 15.769 -2.184 1.00 86.62 108 ALA A O 1
ATOM 830 N N . THR A 1 109 ? 7.401 14.680 -4.132 1.00 85.38 109 THR A N 1
ATOM 831 C CA . THR A 1 109 ? 5.948 14.921 -4.256 1.00 85.38 109 THR A CA 1
ATOM 832 C C . THR A 1 109 ? 5.086 13.678 -4.069 1.00 85.38 109 THR A C 1
ATOM 834 O O . THR A 1 109 ? 3.877 13.814 -3.909 1.00 85.38 109 THR A O 1
ATOM 837 N N . ARG A 1 110 ? 5.666 12.472 -4.089 1.00 87.44 110 ARG A N 1
ATOM 838 C CA . ARG A 1 110 ? 4.937 11.202 -3.961 1.00 87.44 110 ARG A CA 1
ATOM 839 C C . ARG A 1 110 ? 5.497 10.349 -2.833 1.00 87.44 110 ARG A C 1
ATOM 841 O O . ARG A 1 110 ? 6.678 10.415 -2.511 1.00 87.44 110 ARG A O 1
ATOM 848 N N . VAL A 1 111 ? 4.649 9.482 -2.289 1.00 87.25 111 VAL A N 1
ATOM 849 C CA . VAL A 1 111 ? 5.078 8.388 -1.417 1.00 87.25 111 VAL A CA 1
ATOM 850 C C . VAL A 1 111 ? 5.585 7.252 -2.302 1.00 87.25 111 VAL A C 1
ATOM 852 O O . VAL A 1 111 ? 4.842 6.692 -3.114 1.00 87.25 111 VAL A O 1
ATOM 855 N N . VAL A 1 112 ? 6.875 6.954 -2.165 1.00 86.69 112 VAL A N 1
ATOM 856 C CA . VAL A 1 112 ? 7.598 5.964 -2.979 1.00 86.69 112 VAL A CA 1
ATOM 857 C C . VAL A 1 112 ? 8.053 4.741 -2.177 1.00 86.69 112 VAL A C 1
ATOM 859 O O . VAL A 1 112 ? 8.403 3.710 -2.756 1.00 86.69 112 VAL A O 1
ATOM 862 N N . ASP A 1 113 ? 8.032 4.839 -0.848 1.00 84.75 113 ASP A N 1
ATOM 863 C CA . ASP A 1 113 ? 8.487 3.780 0.047 1.00 84.75 113 ASP A CA 1
ATOM 864 C C . ASP A 1 113 ? 7.474 2.641 0.145 1.00 84.75 113 ASP A C 1
ATOM 866 O O . ASP A 1 113 ? 6.267 2.859 0.210 1.00 84.75 113 ASP A O 1
ATOM 870 N N . HIS A 1 114 ? 7.988 1.408 0.182 1.00 84.69 114 HIS A N 1
ATOM 871 C CA . HIS A 1 114 ? 7.204 0.171 0.250 1.00 84.69 114 HIS A CA 1
ATOM 872 C C . HIS A 1 114 ? 6.212 -0.013 -0.900 1.00 84.69 114 HIS A C 1
ATOM 874 O O . HIS A 1 114 ? 5.296 -0.833 -0.812 1.00 84.69 114 HIS A O 1
ATOM 880 N N . MET A 1 115 ? 6.410 0.707 -2.003 1.00 89.44 115 MET A N 1
ATOM 881 C CA . MET A 1 115 ? 5.513 0.614 -3.135 1.00 89.44 115 MET A CA 1
ATOM 882 C C . MET A 1 115 ? 5.864 -0.570 -4.049 1.00 89.44 115 MET A C 1
ATOM 884 O O . MET A 1 115 ? 7.043 -0.911 -4.211 1.00 89.44 115 MET A O 1
ATOM 888 N N . PRO A 1 116 ? 4.858 -1.217 -4.668 1.00 91.56 116 PRO A N 1
ATOM 889 C CA . PRO A 1 116 ? 5.083 -2.320 -5.593 1.00 91.56 116 PRO A CA 1
ATOM 890 C C . PRO A 1 116 ? 5.952 -1.941 -6.796 1.00 91.56 116 PRO A C 1
ATOM 892 O O . PRO A 1 116 ? 5.693 -0.952 -7.484 1.00 91.56 116 PRO A O 1
ATOM 895 N N . ILE A 1 117 ? 6.925 -2.800 -7.102 1.00 92.44 117 ILE A N 1
ATOM 896 C CA . ILE A 1 117 ? 7.739 -2.731 -8.317 1.00 92.44 117 ILE A CA 1
ATOM 897 C C . ILE A 1 117 ? 7.597 -4.041 -9.082 1.00 92.44 117 ILE A C 1
ATOM 899 O O . ILE A 1 117 ? 7.718 -5.136 -8.523 1.00 92.44 117 ILE A O 1
ATOM 903 N N . ARG A 1 118 ? 7.350 -3.929 -10.387 1.00 93.62 118 ARG A N 1
ATOM 904 C CA . ARG A 1 118 ? 7.275 -5.061 -11.310 1.00 93.62 118 ARG A CA 1
ATOM 905 C C . ARG A 1 118 ? 8.264 -4.854 -12.436 1.00 93.62 118 ARG A C 1
ATOM 907 O O . ARG A 1 118 ? 8.206 -3.854 -13.142 1.00 93.62 118 ARG A O 1
ATOM 914 N N . VAL A 1 119 ? 9.132 -5.832 -12.638 1.00 93.88 119 VAL A N 1
ATOM 915 C CA . VAL A 1 119 ? 10.036 -5.873 -13.783 1.00 93.88 119 VAL A CA 1
ATOM 916 C C . VAL A 1 119 ? 9.603 -7.011 -14.683 1.00 93.88 119 VAL A C 1
ATOM 918 O O . VAL A 1 119 ? 9.465 -8.158 -14.253 1.00 93.88 119 VAL A O 1
ATOM 921 N N . ARG A 1 120 ? 9.385 -6.690 -15.950 1.00 95.31 120 ARG A N 1
ATOM 922 C CA . ARG A 1 120 ? 9.082 -7.633 -17.017 1.00 95.31 120 ARG A CA 1
ATOM 923 C C . ARG A 1 120 ? 10.201 -7.583 -18.049 1.00 95.31 120 ARG A C 1
ATOM 925 O O . ARG A 1 120 ? 10.849 -6.553 -18.208 1.00 95.31 120 ARG A O 1
ATOM 932 N N . HIS A 1 121 ? 10.435 -8.683 -18.746 1.00 94.19 121 HIS A N 1
ATOM 933 C CA . HIS A 1 121 ? 11.382 -8.737 -19.851 1.00 94.19 121 HIS A CA 1
ATOM 934 C C . HIS A 1 121 ? 10.703 -9.261 -21.112 1.00 94.19 121 HIS A C 1
ATOM 936 O O . HIS A 1 121 ? 9.740 -10.032 -21.061 1.00 94.19 121 HIS A O 1
ATOM 942 N N . GLY A 1 122 ? 11.200 -8.817 -22.257 1.00 92.69 122 GLY A N 1
ATOM 943 C CA . GLY A 1 122 ? 10.657 -9.169 -23.558 1.00 92.69 122 GLY A CA 1
ATOM 944 C C . GLY A 1 122 ? 11.744 -9.256 -24.614 1.00 92.69 122 GLY A C 1
ATOM 945 O O . GLY A 1 122 ? 12.878 -8.824 -24.418 1.00 92.69 122 GLY A O 1
ATOM 946 N N . TRP A 1 123 ? 11.379 -9.818 -25.762 1.00 91.00 123 TRP A N 1
ATOM 947 C CA . TRP A 1 123 ? 12.270 -9.943 -26.909 1.00 91.00 123 TRP A CA 1
ATOM 948 C C . TRP A 1 123 ? 11.724 -9.115 -28.064 1.00 91.00 123 TRP A C 1
ATOM 950 O O . TRP A 1 123 ? 10.679 -9.444 -28.632 1.00 91.00 123 TRP A O 1
ATOM 960 N N . ARG A 1 124 ? 12.452 -8.066 -28.448 1.00 88.94 124 ARG A N 1
ATOM 961 C CA . ARG A 1 124 ? 12.166 -7.292 -29.658 1.00 88.94 124 ARG A CA 1
ATOM 962 C C . ARG A 1 124 ? 12.508 -8.112 -30.880 1.00 88.94 124 ARG A C 1
ATOM 964 O O . ARG A 1 124 ? 13.644 -8.570 -31.023 1.00 88.94 124 ARG A O 1
ATOM 971 N N . ARG A 1 125 ? 11.546 -8.282 -31.782 1.00 86.62 125 ARG A N 1
ATOM 972 C CA . ARG A 1 125 ? 11.801 -8.943 -33.065 1.00 86.62 125 ARG A CA 1
ATOM 973 C C . ARG A 1 125 ? 12.283 -7.905 -34.060 1.00 86.62 125 ARG A C 1
ATOM 975 O O . ARG A 1 125 ? 11.737 -6.812 -34.137 1.00 86.62 125 ARG A O 1
ATOM 982 N N . ARG A 1 126 ? 13.299 -8.246 -34.845 1.00 85.12 126 ARG A N 1
ATOM 983 C CA . ARG A 1 126 ? 13.705 -7.412 -35.975 1.00 85.12 126 ARG A CA 1
ATOM 984 C C . ARG A 1 126 ? 12.767 -7.682 -37.147 1.00 85.12 126 ARG A C 1
ATOM 986 O O . ARG A 1 126 ? 12.644 -8.829 -37.575 1.00 85.12 126 ARG A O 1
ATOM 993 N N . ASP A 1 127 ? 12.143 -6.635 -37.670 1.00 84.94 127 ASP A N 1
ATOM 994 C CA . ASP A 1 127 ? 11.461 -6.696 -38.956 1.00 84.94 127 ASP A CA 1
ATOM 995 C C . ASP A 1 127 ? 12.514 -6.703 -40.066 1.00 84.94 127 ASP A C 1
ATOM 997 O O . ASP A 1 127 ? 13.273 -5.744 -40.234 1.00 84.94 127 ASP A O 1
ATOM 1001 N N . ALA A 1 128 ? 12.586 -7.804 -40.812 1.00 81.31 128 ALA A N 1
ATOM 1002 C CA . ALA A 1 128 ? 13.539 -7.954 -41.903 1.00 81.31 128 ALA A CA 1
ATOM 1003 C C . ALA A 1 128 ? 13.237 -7.017 -43.086 1.00 81.31 128 ALA A C 1
ATOM 1005 O O . ALA A 1 128 ? 14.154 -6.674 -43.825 1.00 81.31 128 ALA A O 1
ATOM 1006 N N . ILE A 1 129 ? 11.980 -6.592 -43.258 1.00 83.75 129 ILE A N 1
ATOM 1007 C CA . ILE A 1 129 ? 11.546 -5.767 -44.394 1.00 83.75 129 ILE A CA 1
ATOM 1008 C C . ILE A 1 129 ? 11.807 -4.288 -44.106 1.00 83.75 129 ILE A C 1
ATOM 1010 O O . ILE A 1 129 ? 12.333 -3.569 -44.950 1.00 83.75 129 ILE A O 1
ATOM 1014 N N . ARG A 1 130 ? 11.446 -3.823 -42.906 1.00 84.06 130 ARG A N 1
ATOM 1015 C CA . ARG A 1 130 ? 11.582 -2.409 -42.511 1.00 84.06 130 ARG A CA 1
ATOM 1016 C C . ARG A 1 130 ? 12.920 -2.086 -41.851 1.00 84.06 130 ARG A C 1
ATOM 1018 O O . ARG A 1 130 ? 13.234 -0.919 -41.646 1.00 84.06 130 ARG A O 1
ATOM 1025 N N . GLY A 1 131 ? 13.694 -3.104 -41.476 1.00 81.12 131 GLY A N 1
ATOM 1026 C CA . GLY A 1 131 ? 14.977 -2.944 -40.793 1.00 81.12 131 GLY A CA 1
ATOM 1027 C C . GLY A 1 131 ? 14.872 -2.397 -39.365 1.00 81.12 131 GLY A C 1
ATOM 1028 O O . GLY A 1 131 ? 15.907 -2.156 -38.741 1.00 81.12 131 GLY A O 1
ATOM 1029 N N . CYS A 1 132 ? 13.658 -2.222 -38.834 1.00 80.44 132 CYS A N 1
ATOM 1030 C CA . CYS A 1 132 ? 13.398 -1.708 -37.494 1.00 80.44 132 CYS A CA 1
ATOM 1031 C C . CYS A 1 132 ? 13.123 -2.835 -36.486 1.00 80.44 132 CYS A C 1
ATOM 1033 O O . CYS A 1 132 ? 12.741 -3.953 -36.842 1.00 80.44 132 CYS A O 1
ATOM 1035 N N . ALA A 1 133 ? 13.351 -2.544 -35.206 1.00 83.19 133 ALA A N 1
ATOM 1036 C CA . ALA A 1 133 ? 12.910 -3.406 -34.120 1.00 83.19 133 ALA A CA 1
ATOM 1037 C C . ALA A 1 133 ? 11.411 -3.180 -33.878 1.00 83.19 133 ALA A C 1
ATOM 1039 O O . ALA A 1 133 ? 10.969 -2.037 -33.784 1.00 83.19 133 ALA A O 1
ATOM 1040 N N . ILE A 1 134 ? 10.650 -4.267 -33.792 1.00 86.94 134 ILE A N 1
ATOM 1041 C CA . ILE A 1 134 ? 9.239 -4.262 -33.419 1.00 86.94 134 ILE A CA 1
ATOM 1042 C C . ILE A 1 134 ? 9.138 -4.678 -31.956 1.00 86.94 134 ILE A C 1
ATOM 1044 O O . ILE A 1 134 ? 9.665 -5.723 -31.545 1.00 86.94 134 ILE A O 1
ATOM 1048 N N . ASP A 1 135 ? 8.439 -3.845 -31.196 1.00 88.44 135 ASP A N 1
ATOM 1049 C CA . ASP A 1 135 ? 8.062 -4.121 -29.821 1.00 88.44 135 ASP A CA 1
ATOM 1050 C C . ASP A 1 135 ? 7.051 -5.274 -29.758 1.00 88.44 135 ASP A C 1
ATOM 1052 O O . ASP A 1 135 ? 6.085 -5.289 -30.527 1.00 88.44 135 ASP A O 1
ATOM 1056 N N . PRO A 1 136 ? 7.273 -6.286 -28.899 1.00 90.19 136 PRO A N 1
ATOM 1057 C CA . PRO A 1 136 ? 6.271 -7.316 -28.673 1.00 90.19 136 PRO A CA 1
ATOM 1058 C C . PRO A 1 136 ? 5.059 -6.720 -27.941 1.00 90.19 136 PRO A C 1
ATOM 1060 O O . PRO A 1 136 ? 5.226 -5.753 -27.202 1.00 90.19 136 PRO A O 1
ATOM 1063 N N . PRO A 1 137 ? 3.863 -7.319 -28.079 1.00 90.50 137 PRO A N 1
ATOM 1064 C CA . PRO A 1 137 ? 2.698 -6.879 -27.321 1.00 90.50 137 PRO A CA 1
ATOM 1065 C C . PRO A 1 137 ? 2.924 -7.053 -25.816 1.00 90.50 137 PRO A C 1
ATOM 1067 O O . PRO A 1 137 ? 3.651 -7.955 -25.385 1.00 90.50 137 PRO A O 1
ATOM 1070 N N . GLU A 1 138 ? 2.248 -6.246 -25.000 1.00 88.44 138 GLU A N 1
ATOM 1071 C CA . GLU A 1 138 ? 2.486 -6.205 -23.552 1.00 88.44 138 GLU A CA 1
ATOM 1072 C C . GLU A 1 138 ? 2.172 -7.552 -22.876 1.00 88.44 138 GLU A C 1
ATOM 1074 O O . GLU A 1 138 ? 2.869 -7.983 -21.955 1.00 88.44 138 GLU A O 1
ATOM 1079 N N . ALA A 1 139 ? 1.169 -8.267 -23.390 1.00 89.62 139 ALA A N 1
ATOM 1080 C CA . ALA A 1 139 ? 0.794 -9.603 -22.928 1.00 89.62 139 ALA A CA 1
ATOM 1081 C C . ALA A 1 139 ? 1.865 -10.680 -23.197 1.00 89.62 139 ALA A C 1
ATOM 1083 O O . ALA A 1 139 ? 1.812 -11.754 -22.601 1.00 89.62 139 ALA A O 1
ATOM 1084 N N . ALA A 1 140 ? 2.825 -10.421 -24.092 1.00 90.75 140 ALA A N 1
ATOM 1085 C CA . ALA A 1 140 ? 3.939 -11.328 -24.367 1.00 90.75 140 ALA A CA 1
ATOM 1086 C C . ALA A 1 140 ? 5.154 -11.088 -23.454 1.00 90.75 140 ALA A C 1
ATOM 1088 O O . ALA A 1 140 ? 6.106 -11.872 -23.501 1.00 90.75 140 ALA A O 1
ATOM 1089 N N . LEU A 1 141 ? 5.145 -10.025 -22.641 1.00 92.75 141 LEU A N 1
ATOM 1090 C CA . LEU A 1 141 ? 6.206 -9.760 -21.673 1.00 92.75 141 LEU A CA 1
ATOM 1091 C C . LEU A 1 141 ? 6.156 -10.783 -20.537 1.00 92.75 141 LEU A C 1
ATOM 1093 O O . LEU A 1 141 ? 5.097 -11.077 -19.983 1.00 92.75 141 LEU A O 1
ATOM 1097 N N . GLN A 1 142 ? 7.320 -11.299 -20.160 1.00 93.94 142 GLN A N 1
ATOM 1098 C CA . GLN A 1 142 ? 7.449 -12.286 -19.094 1.00 93.94 142 GLN A CA 1
ATOM 1099 C C . GLN A 1 142 ? 7.871 -11.608 -17.786 1.00 93.94 142 GLN A C 1
ATOM 1101 O O . GLN A 1 142 ? 8.727 -10.720 -17.811 1.00 93.94 142 GLN A O 1
ATOM 1106 N N . PRO A 1 143 ? 7.309 -11.997 -16.628 1.00 93.19 143 PRO A N 1
ATOM 1107 C CA . PRO A 1 143 ? 7.728 -11.442 -15.346 1.00 93.19 143 PRO A CA 1
ATOM 1108 C C . PRO A 1 143 ? 9.178 -11.845 -15.044 1.00 93.19 143 PRO A C 1
ATOM 1110 O O . PRO A 1 143 ? 9.523 -13.023 -15.087 1.00 93.19 143 PRO A O 1
ATOM 1113 N N . ALA A 1 144 ? 10.025 -10.861 -14.745 1.00 90.94 144 ALA A N 1
ATOM 1114 C CA . ALA A 1 144 ? 11.392 -11.063 -14.264 1.00 90.94 144 ALA A CA 1
ATOM 1115 C C . ALA A 1 144 ? 11.469 -10.914 -12.736 1.00 90.94 144 ALA A C 1
ATOM 1117 O O . ALA A 1 144 ? 12.123 -11.708 -12.062 1.00 90.94 144 ALA A O 1
ATOM 1118 N N . PHE A 1 145 ? 10.761 -9.923 -12.187 1.00 90.00 145 PHE A N 1
ATOM 1119 C CA . PHE A 1 145 ? 10.700 -9.642 -10.756 1.00 90.00 145 PHE A CA 1
ATOM 1120 C C . PHE A 1 145 ? 9.357 -9.008 -10.381 1.00 90.00 145 PHE A C 1
ATOM 1122 O O . PHE A 1 145 ? 8.793 -8.221 -11.143 1.00 90.00 145 PHE A O 1
ATOM 1129 N N . ALA A 1 146 ? 8.860 -9.331 -9.192 1.00 90.00 146 ALA A N 1
ATOM 1130 C CA . ALA A 1 146 ? 7.728 -8.663 -8.571 1.00 90.00 146 ALA A CA 1
ATOM 1131 C C . ALA A 1 146 ? 7.988 -8.593 -7.067 1.00 90.00 146 ALA A C 1
ATOM 1133 O O . ALA A 1 146 ? 8.158 -9.626 -6.428 1.00 90.00 146 ALA A O 1
ATOM 1134 N N . GLY A 1 147 ? 8.022 -7.385 -6.520 1.00 88.88 147 GLY A N 1
ATOM 1135 C CA . GLY A 1 147 ? 8.335 -7.162 -5.115 1.00 88.88 147 GLY A CA 1
ATOM 1136 C C . GLY A 1 147 ? 8.063 -5.723 -4.709 1.00 88.88 147 GLY A C 1
ATOM 1137 O O . GLY A 1 147 ? 7.224 -5.048 -5.309 1.00 88.88 147 GLY A O 1
ATOM 1138 N N . LEU A 1 148 ? 8.768 -5.264 -3.684 1.00 90.56 148 LEU A N 1
ATOM 1139 C CA . LEU A 1 148 ? 8.646 -3.922 -3.131 1.00 90.56 148 LEU A CA 1
ATOM 1140 C C . LEU A 1 148 ? 9.925 -3.117 -3.334 1.00 90.56 148 LEU A C 1
ATOM 1142 O O . LEU A 1 148 ? 11.025 -3.633 -3.128 1.00 90.56 148 LEU A O 1
ATOM 1146 N N . GLY A 1 149 ? 9.761 -1.839 -3.670 1.00 89.50 149 GLY A N 1
ATOM 1147 C CA . GLY A 1 149 ? 10.820 -0.843 -3.564 1.00 89.50 149 GLY A CA 1
ATOM 1148 C C . GLY A 1 149 ? 10.956 -0.346 -2.127 1.00 89.50 149 GLY A C 1
ATOM 1149 O O . GLY A 1 149 ? 9.965 -0.005 -1.481 1.00 89.50 149 GLY A O 1
ATOM 1150 N N . ARG A 1 150 ? 12.183 -0.290 -1.622 1.00 85.44 150 ARG A N 1
ATOM 1151 C CA . ARG A 1 150 ? 12.555 0.343 -0.355 1.00 85.44 150 ARG A CA 1
ATOM 1152 C C . ARG A 1 150 ? 13.650 1.375 -0.608 1.00 85.44 150 ARG A C 1
ATOM 1154 O O . ARG A 1 150 ? 14.428 1.225 -1.547 1.00 85.44 150 ARG A O 1
ATOM 1161 N N . SER A 1 151 ? 13.718 2.381 0.264 1.00 84.56 151 SER A N 1
ATOM 1162 C CA . SER A 1 151 ? 14.841 3.317 0.393 1.00 84.56 151 SER A CA 1
ATOM 1163 C C . SER A 1 151 ? 15.357 3.847 -0.947 1.00 84.56 151 SER A C 1
ATOM 1165 O O . SER A 1 151 ? 16.416 3.429 -1.420 1.00 84.56 151 SER A O 1
ATOM 1167 N N . TRP A 1 152 ? 14.611 4.766 -1.560 1.00 90.88 152 TRP A N 1
ATOM 1168 C CA . TRP A 1 152 ? 15.058 5.446 -2.775 1.00 90.88 152 TRP A CA 1
ATOM 1169 C C . TRP A 1 152 ? 16.240 6.355 -2.440 1.00 90.88 152 TRP A C 1
ATOM 1171 O O . TRP A 1 152 ? 16.122 7.269 -1.626 1.00 90.88 152 TRP A O 1
ATOM 1181 N N . GLN A 1 153 ? 17.382 6.095 -3.064 1.00 91.06 153 GLN A N 1
ATOM 1182 C CA . GLN A 1 153 ? 18.622 6.835 -2.868 1.00 91.06 153 GLN A CA 1
ATOM 1183 C C . GLN A 1 153 ? 18.901 7.663 -4.124 1.00 91.06 153 GLN A C 1
ATOM 1185 O O . GLN A 1 153 ? 19.480 7.146 -5.085 1.00 91.06 153 GLN A O 1
ATOM 1190 N N . PRO A 1 154 ? 18.444 8.928 -4.166 1.00 89.50 154 PRO A N 1
ATOM 1191 C CA . PRO A 1 154 ? 18.743 9.800 -5.283 1.00 89.50 154 PRO A CA 1
ATOM 1192 C C . PRO A 1 154 ? 20.208 10.236 -5.259 1.00 89.50 154 PRO A C 1
ATOM 1194 O O . PRO A 1 154 ? 20.733 10.691 -4.244 1.00 89.50 154 PRO A O 1
ATOM 1197 N N . ASP A 1 155 ? 20.843 10.134 -6.418 1.00 89.50 155 ASP A N 1
ATOM 1198 C CA . ASP A 1 155 ? 22.132 10.721 -6.753 1.00 89.50 155 ASP A CA 1
ATOM 1199 C C . ASP A 1 155 ? 21.949 11.728 -7.909 1.00 89.50 155 ASP A C 1
ATOM 1201 O O . ASP A 1 155 ? 20.889 11.834 -8.534 1.00 89.50 155 ASP A O 1
ATOM 1205 N N . ARG A 1 156 ? 22.997 12.493 -8.229 1.00 87.31 156 ARG A N 1
ATOM 1206 C CA . ARG A 1 156 ? 22.958 13.567 -9.231 1.00 87.31 156 ARG A CA 1
ATOM 1207 C C . ARG A 1 156 ? 22.489 13.099 -10.613 1.00 87.31 156 ARG A C 1
ATOM 1209 O O . ARG A 1 156 ? 21.883 13.883 -11.337 1.00 87.31 156 ARG A O 1
ATOM 1216 N N . GLN A 1 157 ? 22.840 11.880 -11.024 1.00 91.38 157 GLN A N 1
ATOM 1217 C CA . GLN A 1 157 ? 22.535 11.358 -12.368 1.00 91.38 157 GLN A CA 1
ATOM 1218 C C . GLN A 1 157 ? 21.767 10.037 -12.359 1.00 91.38 157 GLN A C 1
ATOM 1220 O O . GLN A 1 157 ? 21.362 9.552 -13.423 1.00 91.38 157 GLN A O 1
ATOM 1225 N N . SER A 1 158 ? 21.555 9.454 -11.184 1.00 92.94 158 SER A N 1
ATOM 1226 C CA . SER A 1 158 ? 20.893 8.166 -11.034 1.00 92.94 158 SER A CA 1
ATOM 1227 C C . SER A 1 158 ? 20.080 8.117 -9.748 1.00 92.94 158 SER A C 1
ATOM 1229 O O . SER A 1 158 ? 20.274 8.936 -8.860 1.00 92.94 158 SER A O 1
ATOM 1231 N N . VAL A 1 159 ? 19.147 7.180 -9.663 1.00 94.38 159 VAL A N 1
ATOM 1232 C CA . VAL A 1 159 ? 18.452 6.835 -8.427 1.00 94.38 159 VAL A CA 1
ATOM 1233 C C . VAL A 1 159 ? 18.569 5.339 -8.245 1.00 94.38 159 VAL A C 1
ATOM 1235 O O . VAL A 1 159 ? 18.164 4.574 -9.124 1.00 94.38 159 VAL A O 1
ATOM 1238 N N . GLU A 1 160 ? 19.120 4.934 -7.108 1.00 94.62 160 GLU A N 1
ATOM 1239 C CA . GLU A 1 160 ? 19.151 3.540 -6.696 1.00 94.62 160 GLU A CA 1
ATOM 1240 C C . GLU A 1 160 ? 17.932 3.238 -5.824 1.00 94.62 160 GLU A C 1
ATOM 1242 O O . GLU A 1 160 ? 17.628 3.952 -4.868 1.00 94.62 160 GLU A O 1
ATOM 1247 N N . ILE A 1 161 ? 17.215 2.174 -6.167 1.00 93.25 161 ILE A N 1
ATOM 1248 C CA . ILE A 1 161 ? 16.033 1.712 -5.449 1.00 93.25 161 ILE A CA 1
ATOM 1249 C C . ILE A 1 161 ? 16.340 0.313 -4.936 1.00 93.25 161 ILE A C 1
ATOM 1251 O O . ILE A 1 161 ? 16.567 -0.601 -5.734 1.00 93.25 161 ILE A O 1
ATOM 1255 N N . ALA A 1 162 ? 16.333 0.133 -3.616 1.00 92.25 162 ALA A N 1
ATOM 1256 C CA . ALA A 1 162 ? 16.502 -1.188 -3.033 1.00 92.25 162 ALA A CA 1
ATOM 1257 C C . ALA A 1 162 ? 15.243 -2.026 -3.296 1.00 92.25 162 ALA A C 1
ATOM 1259 O O . ALA A 1 162 ? 14.118 -1.574 -3.102 1.00 92.25 162 ALA A O 1
ATOM 1260 N N . LEU A 1 163 ? 15.423 -3.259 -3.750 1.00 91.19 163 LEU A N 1
ATOM 1261 C CA . LEU A 1 163 ? 14.352 -4.204 -4.031 1.00 91.19 163 LEU A CA 1
ATOM 1262 C C . LEU A 1 163 ? 14.268 -5.227 -2.904 1.00 91.19 163 LEU A C 1
ATOM 1264 O O . LEU A 1 163 ? 15.284 -5.739 -2.439 1.00 91.19 163 LEU A O 1
ATOM 1268 N N . THR A 1 164 ? 13.047 -5.553 -2.501 1.00 88.25 164 THR A N 1
ATOM 1269 C CA . THR A 1 164 ? 12.752 -6.615 -1.534 1.00 88.25 164 THR A CA 1
ATOM 1270 C C . THR A 1 164 ? 11.640 -7.508 -2.061 1.00 88.25 164 THR A C 1
ATOM 1272 O O . THR A 1 164 ? 10.779 -7.057 -2.821 1.00 88.25 164 THR A O 1
ATOM 1275 N N . ASP A 1 165 ? 11.667 -8.786 -1.696 1.00 83.62 165 ASP A N 1
ATOM 1276 C CA . ASP A 1 165 ? 10.617 -9.732 -2.082 1.00 83.62 165 ASP A CA 1
ATOM 1277 C C . ASP A 1 165 ? 9.276 -9.426 -1.387 1.00 83.62 165 ASP A C 1
ATOM 1279 O O . ASP A 1 165 ? 9.196 -8.682 -0.409 1.00 83.62 165 ASP A O 1
ATOM 1283 N N . ALA A 1 166 ? 8.198 -10.038 -1.871 1.00 74.19 166 ALA A N 1
ATOM 1284 C CA . ALA A 1 166 ? 6.858 -9.929 -1.320 1.00 74.19 166 ALA A CA 1
ATOM 1285 C C . ALA A 1 166 ? 6.746 -10.401 0.145 1.00 74.19 166 ALA A C 1
ATOM 1287 O O . ALA A 1 166 ? 5.788 -10.033 0.824 1.00 74.19 166 ALA A O 1
ATOM 1288 N N . THR A 1 167 ? 7.714 -11.157 0.672 1.00 75.25 167 THR A N 1
ATOM 1289 C CA . THR A 1 167 ? 7.779 -11.484 2.108 1.00 75.25 167 THR A CA 1
ATOM 1290 C C . THR A 1 167 ? 7.889 -10.237 2.980 1.00 75.25 167 THR A C 1
ATOM 1292 O O . THR A 1 167 ? 7.381 -10.243 4.096 1.00 75.25 167 THR A O 1
ATOM 1295 N N . ALA A 1 168 ? 8.437 -9.139 2.449 1.00 76.00 168 ALA A N 1
ATOM 1296 C CA . ALA A 1 168 ? 8.531 -7.860 3.144 1.00 76.00 168 ALA A CA 1
ATOM 1297 C C . ALA A 1 168 ? 7.162 -7.260 3.525 1.00 76.00 168 ALA A C 1
ATOM 1299 O O . ALA A 1 168 ? 7.100 -6.413 4.414 1.00 76.00 168 ALA A O 1
ATOM 1300 N N . TRP A 1 169 ? 6.061 -7.695 2.895 1.00 72.69 169 TRP A N 1
ATOM 1301 C CA . TRP A 1 169 ? 4.702 -7.330 3.322 1.00 72.69 169 TRP A CA 1
ATOM 1302 C C . TRP A 1 169 ? 4.334 -7.914 4.690 1.00 72.69 169 TRP A C 1
ATOM 1304 O O . TRP A 1 169 ? 3.479 -7.361 5.378 1.00 72.69 169 TRP A O 1
ATOM 1314 N N . LEU A 1 170 ? 4.952 -9.034 5.074 1.00 74.19 170 LEU A N 1
ATOM 1315 C CA . LEU A 1 170 ? 4.681 -9.736 6.330 1.00 74.19 170 LEU A CA 1
ATOM 1316 C C . LEU A 1 170 ? 5.500 -9.188 7.504 1.00 74.19 170 LEU A C 1
ATOM 1318 O O . LEU A 1 170 ? 5.160 -9.467 8.651 1.00 74.19 170 LEU A O 1
ATOM 1322 N N . ASP A 1 171 ? 6.542 -8.398 7.231 1.00 76.75 171 ASP A N 1
ATOM 1323 C CA . ASP A 1 171 ? 7.360 -7.759 8.270 1.00 76.75 171 ASP A CA 1
ATOM 1324 C C . ASP A 1 171 ? 6.589 -6.658 9.009 1.00 76.75 171 ASP A C 1
ATOM 1326 O O . ASP A 1 171 ? 6.887 -6.337 10.161 1.00 76.75 171 ASP A O 1
ATOM 1330 N N . ALA A 1 172 ? 5.601 -6.053 8.343 1.00 75.38 172 ALA A N 1
ATOM 1331 C CA . ALA A 1 172 ? 4.781 -5.016 8.939 1.00 75.38 172 ALA A CA 1
ATOM 1332 C C . ALA A 1 172 ? 3.800 -5.637 9.951 1.00 75.38 172 ALA A C 1
ATOM 1334 O O . ALA A 1 172 ? 3.059 -6.565 9.605 1.00 75.38 172 ALA A O 1
ATOM 1335 N N . PRO A 1 173 ? 3.736 -5.127 11.197 1.00 76.31 173 PRO A N 1
ATOM 1336 C CA . PRO A 1 173 ? 2.803 -5.645 12.181 1.00 76.31 173 PRO A CA 1
ATOM 1337 C C . PRO A 1 173 ? 1.365 -5.470 11.684 1.00 76.31 173 PRO A C 1
ATOM 1339 O O . PRO A 1 173 ? 0.935 -4.385 11.293 1.00 76.31 173 PRO A O 1
ATOM 1342 N N . ALA A 1 174 ? 0.597 -6.559 11.723 1.00 75.25 174 ALA A N 1
ATOM 1343 C CA . ALA A 1 174 ? -0.771 -6.573 11.214 1.00 75.25 174 ALA A CA 1
ATOM 1344 C C . ALA A 1 174 ? -1.723 -5.658 12.006 1.00 75.25 174 ALA A C 1
ATOM 1346 O O . ALA A 1 174 ? -2.768 -5.262 11.484 1.00 75.25 174 ALA A O 1
ATOM 1347 N N . GLN A 1 175 ? -1.399 -5.329 13.257 1.00 77.62 175 GLN A N 1
ATOM 1348 C CA . GLN A 1 175 ? -2.175 -4.451 14.132 1.00 77.62 175 GLN A CA 1
ATOM 1349 C C . GLN A 1 175 ? -1.321 -3.266 14.587 1.00 77.62 175 GLN A C 1
ATOM 1351 O O . GLN A 1 175 ? -0.104 -3.378 14.702 1.00 77.62 175 GLN A O 1
ATOM 1356 N N . GLY A 1 176 ? -1.982 -2.125 14.802 1.00 77.62 176 GLY A N 1
ATOM 1357 C CA . GLY A 1 176 ? -1.341 -0.908 15.292 1.00 77.62 176 GLY A CA 1
ATOM 1358 C C . GLY A 1 176 ? -0.956 -1.002 16.769 1.00 77.62 176 GLY A C 1
ATOM 1359 O O . GLY A 1 176 ? -0.838 -2.084 17.336 1.00 77.62 176 GLY A O 1
ATOM 1360 N N . LEU A 1 177 ? -0.773 0.153 17.403 1.00 85.06 177 LEU A N 1
ATOM 1361 C CA . LEU A 1 177 ? -0.388 0.221 18.811 1.00 85.06 177 LEU A CA 1
ATOM 1362 C C . LEU A 1 177 ? -1.474 -0.371 19.734 1.00 85.06 177 LEU A C 1
ATOM 1364 O O . LEU A 1 177 ? -2.666 -0.208 19.454 1.00 85.06 177 LEU A O 1
ATOM 1368 N N . PRO A 1 178 ? -1.081 -1.032 20.839 1.00 88.94 178 PRO A N 1
ATOM 1369 C CA . PRO A 1 178 ? -2.024 -1.450 21.867 1.00 88.94 178 PRO A CA 1
ATOM 1370 C C . PRO A 1 178 ? -2.625 -0.238 22.596 1.00 88.94 178 PRO A C 1
ATOM 1372 O O . PRO A 1 178 ? -2.095 0.873 22.534 1.00 88.94 178 PRO A O 1
ATOM 1375 N N . TYR A 1 179 ? -3.715 -0.462 23.329 1.00 89.75 179 TYR A N 1
ATOM 1376 C CA . TYR A 1 179 ? -4.267 0.518 24.264 1.00 89.75 179 TYR A CA 1
ATOM 1377 C C . TYR A 1 179 ? -3.221 0.921 25.312 1.00 89.75 179 TYR A C 1
ATOM 1379 O O . TYR A 1 179 ? -2.495 0.073 25.843 1.00 89.75 179 TYR A O 1
ATOM 1387 N N . ASP A 1 180 ? -3.159 2.215 25.632 1.00 87.62 180 ASP A N 1
ATOM 1388 C CA . ASP A 1 180 ? -2.170 2.767 26.565 1.00 87.62 180 ASP A CA 1
ATOM 1389 C C . ASP A 1 180 ? -2.650 2.793 28.030 1.00 87.62 180 ASP A C 1
ATOM 1391 O O . ASP A 1 180 ? -1.838 2.972 28.938 1.00 87.62 180 ASP A O 1
ATOM 1395 N N . GLY A 1 181 ? -3.953 2.594 28.269 1.00 88.69 181 GLY A N 1
ATOM 1396 C CA . GLY A 1 181 ? -4.544 2.526 29.605 1.00 88.69 181 GLY A CA 1
ATOM 1397 C C . GLY A 1 181 ? -4.867 3.868 30.273 1.00 88.69 181 GLY A C 1
ATOM 1398 O O . GLY A 1 181 ? -5.216 3.884 31.455 1.00 88.69 181 GLY A O 1
ATOM 1399 N N . ARG A 1 182 ? -4.759 5.003 29.568 1.00 87.25 182 ARG A N 1
ATOM 1400 C CA . ARG A 1 182 ? -5.013 6.356 30.112 1.00 87.25 182 ARG A CA 1
ATOM 1401 C C . ARG A 1 182 ? -6.497 6.725 30.217 1.00 87.25 182 ARG A C 1
ATOM 1403 O O . ARG A 1 182 ? -6.824 7.797 30.726 1.00 87.25 182 ARG A O 1
ATOM 1410 N N . GLY A 1 183 ? -7.393 5.850 29.771 1.00 83.44 183 GLY A N 1
ATOM 1411 C CA . GLY A 1 183 ? -8.836 6.064 29.731 1.00 83.44 183 GLY A CA 1
ATOM 1412 C C . GLY A 1 183 ? -9.325 6.710 28.430 1.00 83.44 183 GLY A C 1
ATOM 1413 O O . GLY A 1 183 ? -8.553 7.110 27.555 1.00 83.44 183 GLY A O 1
ATOM 1414 N N . GLY A 1 184 ? -10.649 6.800 28.285 1.00 85.75 184 GLY A N 1
ATOM 1415 C CA . GLY A 1 184 ? -11.281 7.325 27.073 1.00 85.75 184 GLY A CA 1
ATOM 1416 C C . GLY A 1 184 ? -10.967 6.462 25.848 1.00 85.75 184 GLY A C 1
ATOM 1417 O O . GLY A 1 184 ? -11.099 5.243 25.898 1.00 85.75 184 GLY A O 1
ATOM 1418 N N . ARG A 1 185 ? -10.521 7.084 24.749 1.00 83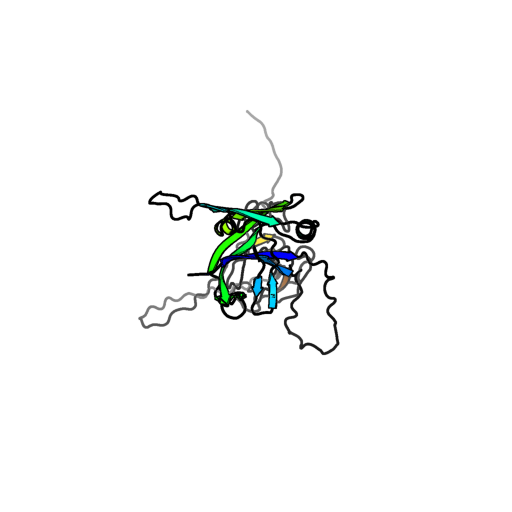.44 185 ARG A N 1
ATOM 1419 C CA . ARG A 1 185 ? -10.172 6.381 23.496 1.00 83.44 185 ARG A CA 1
ATOM 1420 C C . ARG A 1 185 ? -9.005 5.407 23.647 1.00 83.44 185 ARG A C 1
ATOM 1422 O O . ARG A 1 185 ? -8.867 4.503 22.831 1.00 83.44 185 ARG A O 1
ATOM 1429 N N . HIS A 1 186 ? -8.183 5.576 24.677 1.00 83.44 186 HIS A N 1
ATOM 1430 C CA . HIS A 1 186 ? -6.984 4.772 24.856 1.00 83.44 186 HIS A CA 1
ATOM 1431 C C . HIS A 1 186 ? -7.165 3.552 25.768 1.00 83.44 186 HIS A C 1
ATOM 1433 O O . HIS A 1 186 ? -6.177 2.903 26.111 1.00 83.44 186 HIS A O 1
ATOM 1439 N N . GLY A 1 187 ? -8.405 3.219 26.140 1.00 85.25 187 GLY A N 1
ATOM 1440 C CA . GLY A 1 187 ? -8.691 2.102 27.039 1.00 85.25 187 GLY A CA 1
ATOM 1441 C C . GLY A 1 187 ? -8.417 2.433 28.502 1.00 85.25 187 GLY A C 1
ATOM 1442 O O . GLY A 1 187 ? -7.550 3.244 28.820 1.00 85.25 187 GLY A O 1
ATOM 1443 N N . GLY A 1 188 ? -9.186 1.827 29.407 1.00 86.94 188 GLY A N 1
ATOM 1444 C CA . GLY A 1 188 ? -8.885 1.860 30.836 1.00 86.94 188 GLY A CA 1
ATOM 1445 C C . GLY A 1 188 ? -7.632 1.050 31.178 1.00 86.94 188 GLY A C 1
ATOM 1446 O O . GLY A 1 188 ? -7.061 0.358 30.334 1.00 86.94 188 GLY A O 1
ATOM 1447 N N . ALA A 1 189 ? -7.201 1.114 32.438 1.00 88.75 189 ALA A N 1
ATOM 1448 C CA . ALA A 1 189 ? -6.043 0.355 32.921 1.00 88.75 189 ALA A CA 1
ATOM 1449 C C . ALA A 1 189 ? -6.193 -1.171 32.734 1.00 88.75 189 ALA A C 1
ATOM 1451 O O . ALA A 1 189 ? -5.197 -1.882 32.654 1.00 88.75 189 ALA A O 1
ATOM 1452 N N . ASP A 1 190 ? -7.428 -1.662 32.644 1.00 89.31 190 ASP A N 1
ATOM 1453 C CA . ASP A 1 190 ? -7.796 -3.045 32.335 1.00 89.31 190 ASP A CA 1
ATOM 1454 C C . ASP A 1 190 ? -7.523 -3.445 30.878 1.00 89.31 190 ASP A C 1
ATOM 1456 O O . ASP A 1 190 ? -7.315 -4.622 30.596 1.00 89.31 190 ASP A O 1
ATOM 1460 N N . LEU A 1 191 ? -7.490 -2.477 29.962 1.00 90.06 191 LEU A N 1
ATOM 1461 C CA . LEU A 1 191 ? -7.190 -2.692 28.548 1.00 90.06 191 LEU A CA 1
ATOM 1462 C C . LEU A 1 191 ? -5.736 -2.389 28.184 1.00 90.06 191 LEU A C 1
ATOM 1464 O O . LEU A 1 191 ? -5.336 -2.667 27.057 1.00 90.06 191 LEU A O 1
ATOM 1468 N N . ALA A 1 192 ? -4.930 -1.860 29.106 1.00 90.44 192 ALA A N 1
ATOM 1469 C CA . ALA A 1 192 ? -3.535 -1.522 28.843 1.00 90.44 192 ALA A CA 1
ATOM 1470 C C . ALA A 1 192 ? -2.752 -2.729 28.290 1.00 90.44 192 ALA A C 1
ATOM 1472 O O . ALA A 1 192 ? -2.730 -3.804 28.888 1.00 90.44 192 ALA A O 1
ATOM 1473 N N . GLY A 1 193 ? -2.105 -2.555 27.134 1.00 88.62 193 GLY A N 1
ATOM 1474 C CA . GLY A 1 193 ? -1.350 -3.615 26.456 1.00 88.62 193 GLY A CA 1
ATOM 1475 C C . GLY A 1 193 ? -2.189 -4.567 25.594 1.00 88.62 193 GLY A C 1
ATOM 1476 O O . GLY A 1 193 ? -1.617 -5.343 24.828 1.00 88.62 193 GLY A O 1
ATOM 1477 N N . HIS A 1 194 ? -3.522 -4.494 25.648 1.00 90.31 194 HIS A N 1
ATOM 1478 C CA . HIS A 1 194 ? -4.387 -5.201 24.707 1.00 90.31 194 HIS A CA 1
ATOM 1479 C C . HIS A 1 194 ? -4.478 -4.441 23.379 1.00 90.31 194 HIS A C 1
ATOM 1481 O O . HIS A 1 194 ? -4.500 -3.211 23.347 1.00 90.31 194 HIS A O 1
ATOM 1487 N N . TYR A 1 195 ? -4.540 -5.171 22.266 1.00 90.25 195 TYR A N 1
ATOM 1488 C CA . TYR A 1 195 ? -4.679 -4.562 20.944 1.00 90.25 195 TYR A CA 1
ATOM 1489 C C . TYR A 1 195 ? -6.136 -4.181 20.649 1.00 90.25 195 TYR A C 1
ATOM 1491 O O . TYR A 1 195 ? -7.041 -4.967 20.957 1.00 90.25 195 TYR A O 1
ATOM 1499 N N . PRO A 1 196 ? -6.377 -3.019 20.011 1.00 89.25 196 PRO A N 1
ATOM 1500 C CA . PRO A 1 196 ? -7.695 -2.668 19.506 1.00 89.25 196 PRO A CA 1
ATOM 1501 C C . PRO A 1 196 ? -8.230 -3.723 18.527 1.00 89.25 196 PRO A C 1
ATOM 1503 O O . PRO A 1 196 ? -7.458 -4.316 17.762 1.00 89.25 196 PRO A O 1
ATOM 1506 N N . PRO A 1 197 ? -9.552 -3.964 18.504 1.00 90.31 197 PRO A N 1
ATOM 1507 C CA . PRO A 1 197 ? -10.139 -4.924 17.584 1.00 90.31 197 PRO A CA 1
ATOM 1508 C C . PRO A 1 197 ? -9.939 -4.456 16.136 1.00 90.31 197 PRO A C 1
ATOM 1510 O O . PRO A 1 197 ? -10.193 -3.301 15.803 1.00 90.31 197 PRO A O 1
ATOM 1513 N N . LYS A 1 198 ? -9.503 -5.363 15.258 1.00 89.19 198 LYS A N 1
ATOM 1514 C CA . LYS A 1 198 ? -9.345 -5.107 13.820 1.00 89.19 198 LYS A CA 1
ATOM 1515 C C . LYS A 1 198 ? -10.384 -5.912 13.050 1.00 89.19 198 LYS A C 1
ATOM 1517 O O . LYS A 1 198 ? -10.241 -7.125 12.907 1.00 89.19 198 LYS A O 1
ATOM 1522 N N . LEU A 1 199 ? -11.413 -5.239 12.540 1.00 85.81 199 LEU A N 1
ATOM 1523 C CA . LEU A 1 199 ? -12.412 -5.844 11.667 1.00 85.81 199 LEU A CA 1
ATOM 1524 C C . LEU A 1 199 ? -12.160 -5.402 10.224 1.00 85.81 199 LEU A C 1
ATOM 1526 O O . LEU A 1 199 ? -12.073 -4.211 9.923 1.00 85.81 199 LEU A O 1
ATOM 1530 N N . ARG A 1 200 ? -12.022 -6.367 9.316 1.00 86.75 200 ARG A N 1
ATOM 1531 C CA . ARG A 1 200 ? -11.959 -6.128 7.870 1.00 86.75 200 ARG A CA 1
ATOM 1532 C C . ARG A 1 200 ? -13.024 -6.996 7.207 1.00 86.75 200 ARG A C 1
ATOM 1534 O O . ARG A 1 200 ? -13.040 -8.208 7.401 1.00 86.75 200 ARG A O 1
ATOM 1541 N N . GLY A 1 201 ? -13.935 -6.367 6.468 1.00 86.50 201 GLY A N 1
ATOM 1542 C CA . GLY A 1 201 ? -15.121 -7.027 5.918 1.00 86.50 201 GLY A CA 1
ATOM 1543 C C . GLY A 1 201 ? -16.302 -7.070 6.896 1.00 86.50 201 GLY A C 1
ATOM 1544 O O . GLY A 1 201 ? -16.406 -6.245 7.802 1.00 86.50 201 GLY A O 1
ATOM 1545 N N . ARG A 1 202 ? -17.221 -8.018 6.683 1.00 86.94 202 ARG A N 1
ATOM 1546 C CA . ARG A 1 202 ? -18.478 -8.142 7.438 1.00 86.94 202 ARG A CA 1
ATOM 1547 C C . ARG A 1 202 ? -18.381 -9.280 8.451 1.00 86.94 202 ARG A C 1
ATOM 1549 O O . ARG A 1 202 ? -18.017 -10.395 8.089 1.00 86.94 202 ARG A O 1
ATOM 1556 N N . ALA A 1 203 ? -18.750 -9.006 9.699 1.00 85.25 203 ALA A N 1
ATOM 1557 C CA . ALA A 1 203 ? -18.854 -10.005 10.758 1.00 85.25 203 ALA A CA 1
ATOM 1558 C C . ALA A 1 203 ? -20.227 -9.935 11.430 1.00 85.25 203 ALA A C 1
ATOM 1560 O O . ALA A 1 203 ? -20.836 -8.870 11.519 1.00 85.25 203 ALA A O 1
ATOM 1561 N N . PHE A 1 204 ? -20.695 -11.080 11.921 1.00 88.31 204 PHE A N 1
ATOM 1562 C CA . PHE A 1 204 ? -21.955 -11.218 12.648 1.00 88.31 204 PHE A CA 1
ATOM 1563 C C . PHE A 1 204 ? -21.680 -11.789 14.035 1.00 88.31 204 PHE A C 1
ATOM 1565 O O . PHE A 1 204 ? -20.724 -12.542 14.209 1.00 88.31 204 PHE A O 1
ATOM 1572 N N . ASN A 1 205 ? -22.539 -11.471 15.007 1.00 84.25 205 ASN A N 1
ATOM 1573 C CA . ASN A 1 205 ? -22.439 -11.974 16.385 1.00 84.25 205 ASN A CA 1
ATOM 1574 C C . ASN A 1 205 ? -21.072 -11.698 17.041 1.00 84.25 205 ASN A C 1
ATOM 1576 O O . ASN A 1 205 ? -20.564 -12.515 17.808 1.00 84.25 205 ASN A O 1
ATOM 1580 N N . LEU A 1 206 ? -20.468 -10.554 16.714 1.00 87.56 206 LEU A N 1
ATOM 1581 C CA . LEU A 1 206 ? -19.213 -10.112 17.306 1.00 87.56 206 LEU A CA 1
ATOM 1582 C C . LEU A 1 206 ? -19.463 -9.595 18.727 1.00 87.56 206 LEU A C 1
ATOM 1584 O O . LEU A 1 206 ? -20.367 -8.787 18.936 1.00 87.56 206 LEU A O 1
ATOM 1588 N N . THR A 1 207 ? -18.626 -10.008 19.679 1.00 87.44 207 THR A N 1
ATOM 1589 C CA . THR A 1 207 ? -18.569 -9.386 21.007 1.00 87.44 207 THR A CA 1
ATOM 1590 C C . THR A 1 207 ? -17.652 -8.163 20.935 1.00 87.44 207 THR A C 1
ATOM 1592 O O . THR A 1 207 ? -16.449 -8.336 20.732 1.00 87.44 207 THR A O 1
ATOM 1595 N N . PRO A 1 208 ? -18.176 -6.934 21.069 1.00 90.69 208 PRO A N 1
ATOM 1596 C CA . PRO A 1 208 ? -17.360 -5.732 20.987 1.00 90.69 208 PRO A CA 1
ATOM 1597 C C . PRO A 1 208 ? -16.541 -5.529 22.266 1.00 90.69 208 PRO A C 1
ATOM 1599 O O . PRO A 1 208 ? -16.931 -5.973 23.349 1.00 90.69 208 PRO A O 1
ATOM 1602 N N . VAL A 1 209 ? -15.411 -4.832 22.147 1.00 93.06 209 VAL A N 1
ATOM 1603 C CA . VAL A 1 209 ? -14.536 -4.535 23.287 1.00 93.06 209 VAL A CA 1
ATOM 1604 C C . VAL A 1 209 ? -15.142 -3.381 24.079 1.00 93.06 209 VAL A C 1
ATOM 1606 O O . VAL A 1 209 ? -15.374 -2.308 23.526 1.00 93.06 209 VAL A O 1
ATOM 1609 N N . ALA A 1 210 ? -15.418 -3.594 25.366 1.00 91.56 210 ALA A N 1
ATOM 1610 C CA . ALA A 1 210 ? -15.909 -2.550 26.262 1.00 91.56 210 ALA A CA 1
ATOM 1611 C C . ALA A 1 210 ? -14.743 -1.650 26.683 1.00 91.56 210 ALA A C 1
ATOM 1613 O O . ALA A 1 210 ? -13.937 -2.047 27.515 1.00 91.56 210 ALA A O 1
ATOM 1614 N N . VAL A 1 211 ? -14.648 -0.460 26.090 1.00 92.81 211 VAL A N 1
ATOM 1615 C CA . VAL A 1 211 ? -13.539 0.476 26.333 1.00 92.81 211 VAL A CA 1
ATOM 1616 C C . VAL A 1 211 ? -13.772 1.313 27.585 1.00 92.81 211 VAL A C 1
ATOM 1618 O O . VAL A 1 211 ? -12.844 1.562 28.351 1.00 92.81 211 VAL A O 1
ATOM 1621 N N . ASP A 1 212 ? -15.020 1.717 27.812 1.00 89.75 212 ASP A N 1
ATOM 1622 C CA . ASP A 1 212 ? -15.448 2.377 29.041 1.00 89.75 212 ASP A CA 1
ATOM 1623 C C . ASP A 1 212 ? -16.768 1.750 29.495 1.00 89.75 212 ASP A C 1
ATOM 1625 O O . ASP A 1 212 ? -17.830 1.983 28.913 1.00 89.75 212 ASP A O 1
ATOM 1629 N N . THR A 1 213 ? -16.696 0.926 30.538 1.00 85.75 213 THR A N 1
ATOM 1630 C CA . THR A 1 213 ? -17.860 0.225 31.096 1.00 85.75 213 THR A CA 1
ATOM 1631 C C . THR A 1 213 ? -18.796 1.146 31.877 1.00 85.75 213 THR A C 1
ATOM 1633 O O . THR A 1 213 ? -19.964 0.806 32.048 1.00 85.75 213 THR A O 1
ATOM 1636 N N . ILE A 1 214 ? -18.329 2.320 32.316 1.00 85.50 214 ILE A N 1
ATOM 1637 C CA . ILE A 1 214 ? -19.140 3.306 33.042 1.00 85.50 214 ILE A CA 1
ATOM 1638 C C . ILE A 1 214 ? -19.978 4.102 32.044 1.00 85.50 214 ILE A C 1
ATOM 1640 O O . ILE A 1 214 ? -21.181 4.278 32.231 1.00 85.50 214 ILE A O 1
ATOM 1644 N N . LYS A 1 215 ? -19.351 4.560 30.957 1.00 86.88 215 LYS A N 1
ATOM 1645 C CA . LYS A 1 215 ? -20.036 5.294 29.886 1.00 86.88 215 LYS A CA 1
ATOM 1646 C C . LYS A 1 215 ? -20.727 4.384 28.871 1.00 86.88 215 LYS A C 1
ATOM 1648 O O . LYS A 1 215 ? -21.422 4.910 28.003 1.00 86.88 215 LYS A O 1
ATOM 1653 N N . LEU A 1 216 ? -20.551 3.064 28.977 1.00 90.56 216 LEU A N 1
ATOM 1654 C CA . LEU A 1 216 ? -21.026 2.062 28.018 1.00 90.56 216 LEU A CA 1
ATOM 1655 C C . LEU A 1 216 ? -20.532 2.346 26.592 1.00 90.56 216 LEU A C 1
ATOM 1657 O O . LEU A 1 216 ? -21.304 2.303 25.630 1.00 90.56 216 LEU A O 1
ATOM 1661 N N . VAL A 1 217 ? -19.245 2.678 26.473 1.00 92.31 217 VAL A N 1
ATOM 1662 C CA . VAL A 1 217 ? -18.571 2.898 25.190 1.00 92.31 217 VAL A CA 1
ATOM 1663 C C . VAL A 1 217 ? -17.836 1.634 24.786 1.00 92.31 217 VAL A C 1
ATOM 1665 O O . VAL A 1 217 ? -17.052 1.073 25.555 1.00 92.31 217 VAL A O 1
ATOM 1668 N N . TYR A 1 218 ? -18.067 1.220 23.549 1.00 93.56 218 TYR A N 1
ATOM 1669 C CA . TYR A 1 218 ? -17.516 0.007 22.981 1.00 93.56 218 TYR A CA 1
ATOM 1670 C C . TYR A 1 218 ? -16.814 0.303 21.660 1.00 93.56 218 TYR A C 1
ATOM 167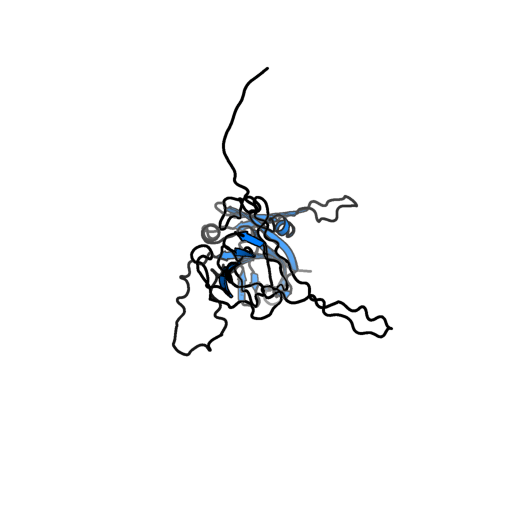2 O O . TYR A 1 218 ? -17.284 1.119 20.861 1.00 93.56 218 TYR A O 1
ATOM 1680 N N . GLN A 1 219 ? -15.717 -0.408 21.416 1.00 93.88 219 GLN A N 1
ATOM 1681 C CA . GLN A 1 219 ? -15.013 -0.393 20.142 1.00 93.88 219 GLN A CA 1
ATOM 1682 C C . GLN A 1 219 ? -15.262 -1.694 19.379 1.00 93.88 219 GLN A C 1
ATOM 1684 O O . GLN A 1 219 ? -15.193 -2.795 19.932 1.00 93.88 219 GLN A O 1
ATOM 1689 N N . VAL A 1 220 ? -15.552 -1.546 18.088 1.00 93.50 220 VAL A N 1
ATOM 1690 C CA . VAL A 1 220 ? -15.804 -2.649 17.150 1.00 93.50 220 VAL A CA 1
ATOM 1691 C C . VAL A 1 220 ? -14.623 -2.827 16.203 1.00 93.50 220 VAL A C 1
ATOM 1693 O O . VAL A 1 220 ? -14.244 -3.958 15.908 1.00 93.50 220 VAL A O 1
ATOM 1696 N N . SER A 1 221 ? -14.039 -1.720 15.734 1.00 91.69 221 SER A N 1
ATOM 1697 C CA . SER A 1 221 ? -12.866 -1.741 14.859 1.00 91.69 221 SER A CA 1
ATOM 1698 C C . SER A 1 221 ? -11.940 -0.549 15.097 1.00 91.69 221 SER A C 1
ATOM 1700 O O . SER A 1 221 ? -12.366 0.518 15.533 1.00 91.69 221 SER A O 1
ATOM 1702 N N . ASP A 1 222 ? -10.680 -0.722 14.717 1.00 87.56 222 ASP A N 1
ATOM 1703 C CA . ASP A 1 222 ? -9.625 0.292 14.589 1.00 87.56 222 ASP A CA 1
ATOM 1704 C C . ASP A 1 222 ? -9.760 1.213 13.358 1.00 87.56 222 ASP A C 1
ATOM 1706 O O . ASP A 1 222 ? -8.949 2.111 13.177 1.00 87.56 222 ASP A O 1
ATOM 1710 N N . ALA A 1 223 ? -10.752 0.987 12.496 1.00 86.62 223 ALA A N 1
ATOM 1711 C CA . ALA A 1 223 ? -10.958 1.691 11.231 1.00 86.62 223 ALA A CA 1
ATOM 1712 C C . ALA A 1 223 ? -12.442 2.081 11.079 1.00 86.62 223 ALA A C 1
ATOM 1714 O O . ALA A 1 223 ? -13.287 1.472 11.750 1.00 86.62 223 ALA A O 1
ATOM 1715 N N . PRO A 1 224 ? -12.778 3.075 10.235 1.00 88.44 224 PRO A N 1
ATOM 1716 C CA . PRO A 1 224 ? -14.164 3.461 9.998 1.00 88.44 224 PRO A CA 1
ATOM 1717 C C . PRO A 1 224 ? -14.978 2.302 9.406 1.00 88.44 224 PRO A C 1
ATOM 1719 O O . PRO A 1 224 ? -14.456 1.414 8.733 1.00 88.44 224 PRO A O 1
ATOM 1722 N N . GLY A 1 225 ? -16.285 2.308 9.658 1.00 86.56 225 GLY A N 1
ATOM 1723 C CA . GLY A 1 225 ? -17.183 1.253 9.208 1.00 86.56 225 GLY A CA 1
ATOM 1724 C C . GLY A 1 225 ? -18.649 1.559 9.491 1.00 86.56 225 GLY A C 1
ATOM 1725 O O . GLY A 1 225 ? -19.030 2.677 9.835 1.00 86.56 225 GLY A O 1
ATOM 1726 N N . THR A 1 226 ? -19.502 0.550 9.340 1.00 87.75 226 THR A N 1
ATOM 1727 C CA . THR A 1 226 ? -20.943 0.681 9.584 1.00 87.75 226 THR A CA 1
ATOM 1728 C C . THR A 1 226 ? -21.443 -0.452 10.469 1.00 87.75 226 THR A C 1
ATOM 1730 O O . THR A 1 226 ? -20.960 -1.580 10.393 1.00 87.75 226 THR A O 1
ATOM 1733 N N . ILE A 1 227 ? -22.407 -0.140 11.335 1.00 88.75 227 ILE A N 1
ATOM 1734 C CA . ILE A 1 227 ? -23.101 -1.123 12.169 1.00 88.75 227 ILE A CA 1
ATOM 1735 C C . ILE A 1 227 ? -24.487 -1.310 11.563 1.00 88.75 227 ILE A C 1
ATOM 1737 O O . ILE A 1 227 ? -25.321 -0.412 11.644 1.00 88.75 227 ILE A O 1
ATOM 1741 N N . GLU A 1 228 ? -24.718 -2.463 10.940 1.00 87.38 228 GLU A N 1
ATOM 1742 C CA . GLU A 1 228 ? -25.999 -2.773 10.292 1.00 87.38 228 GLU A CA 1
ATOM 1743 C C . GLU A 1 228 ? -27.102 -3.082 11.308 1.00 87.38 228 GLU A C 1
ATOM 1745 O O . GLU A 1 228 ? -28.243 -2.660 11.142 1.00 87.38 228 GLU A O 1
ATOM 1750 N N . ALA A 1 229 ? -26.764 -3.831 12.358 1.00 83.81 229 ALA A N 1
ATOM 1751 C CA . ALA A 1 229 ? -27.689 -4.203 13.414 1.00 83.81 229 ALA A CA 1
ATOM 1752 C C . ALA A 1 229 ? -26.946 -4.344 14.742 1.00 83.81 229 ALA A C 1
ATOM 1754 O O . ALA A 1 229 ? -25.880 -4.958 14.809 1.00 83.81 229 ALA A O 1
ATOM 1755 N N . LEU A 1 230 ? -27.540 -3.795 15.799 1.00 85.94 230 LEU A N 1
ATOM 1756 C CA . LEU A 1 230 ? -27.088 -3.952 17.174 1.00 85.94 230 LEU A CA 1
ATOM 1757 C C . LEU A 1 230 ? -28.220 -4.581 17.986 1.00 85.94 230 LEU A C 1
ATOM 1759 O O . LEU A 1 230 ? -29.366 -4.139 17.912 1.00 85.94 230 LEU A O 1
ATOM 1763 N N . TYR A 1 231 ? -27.893 -5.620 18.749 1.00 82.75 231 TYR A N 1
ATOM 1764 C CA . TYR A 1 231 ? -28.853 -6.359 19.560 1.00 82.75 231 TYR A CA 1
ATOM 1765 C C . TYR A 1 231 ? -28.447 -6.294 21.027 1.00 82.75 231 TYR A C 1
ATOM 1767 O O . TYR A 1 231 ? -27.345 -6.702 21.388 1.00 82.75 231 TYR A O 1
ATOM 1775 N N . GLU A 1 232 ? -29.362 -5.843 21.879 1.00 77.31 232 GLU A N 1
ATOM 1776 C CA . GLU A 1 232 ? -29.213 -5.893 23.331 1.00 77.31 232 GLU A CA 1
ATOM 1777 C C . GLU A 1 232 ? -30.072 -7.043 23.881 1.00 77.31 232 GLU A C 1
ATOM 1779 O O . GLU A 1 232 ? -31.235 -7.203 23.510 1.00 77.31 232 GLU A O 1
ATOM 1784 N N . GLY A 1 233 ? -29.489 -7.919 24.709 1.00 70.19 233 GLY A N 1
ATOM 1785 C CA . GLY A 1 233 ? -30.216 -9.035 25.337 1.00 70.19 233 GLY A CA 1
ATOM 1786 C C . GLY A 1 233 ? -30.761 -10.113 24.383 1.00 70.19 233 GLY A C 1
ATOM 1787 O O . GLY A 1 233 ? -31.586 -10.923 24.795 1.00 70.19 233 GLY A O 1
ATOM 1788 N N . GLY A 1 234 ? -30.321 -10.142 23.120 1.00 64.25 234 GLY A N 1
ATOM 1789 C CA . GLY A 1 234 ? -30.780 -11.116 22.119 1.00 64.25 234 GLY A CA 1
ATOM 1790 C C . GLY A 1 234 ? -32.146 -10.802 21.492 1.00 64.25 234 GLY A C 1
ATOM 1791 O O . GLY A 1 234 ? -32.667 -11.630 20.747 1.00 64.25 234 GLY A O 1
ATOM 1792 N N . ALA A 1 235 ? -32.719 -9.623 21.760 1.00 62.00 235 ALA A N 1
ATOM 1793 C CA . ALA A 1 235 ? -33.973 -9.173 21.163 1.00 62.00 235 ALA A CA 1
ATOM 1794 C C . ALA A 1 235 ? -33.724 -8.177 20.017 1.00 62.00 235 ALA A C 1
ATOM 1796 O O . ALA A 1 235 ? -33.063 -7.150 20.186 1.00 62.00 235 ALA A O 1
ATOM 1797 N N . SER A 1 236 ? -34.293 -8.455 18.841 1.00 63.09 236 SER A N 1
ATOM 1798 C CA . SER A 1 236 ? -34.330 -7.501 17.729 1.00 63.09 236 SER A CA 1
ATOM 1799 C C . SER A 1 236 ? -35.180 -6.285 18.086 1.00 63.09 236 SER A C 1
ATOM 1801 O O . SER A 1 236 ? -36.324 -6.448 18.504 1.00 63.09 236 SER A O 1
ATOM 1803 N N . GLY A 1 237 ? -34.644 -5.079 17.887 1.00 65.44 237 GLY A N 1
ATOM 1804 C CA . GLY A 1 237 ? -35.366 -3.827 18.146 1.00 65.44 237 GLY A CA 1
ATOM 1805 C C . GLY A 1 237 ? -35.376 -3.375 19.609 1.00 65.44 237 GLY A C 1
ATOM 1806 O O . GLY A 1 237 ? -36.072 -2.420 19.928 1.00 65.44 237 GLY A O 1
ATOM 1807 N N . GLY A 1 238 ? -34.604 -4.026 20.491 1.00 71.00 238 GLY A N 1
ATOM 1808 C CA . GLY A 1 238 ? -34.435 -3.587 21.883 1.00 71.00 238 GLY A CA 1
ATOM 1809 C C . GLY A 1 238 ? -33.647 -2.281 22.038 1.00 71.00 238 GLY A C 1
ATOM 1810 O O . GLY A 1 238 ? -33.703 -1.665 23.096 1.00 71.00 238 GLY A O 1
ATOM 1811 N N . ILE A 1 239 ? -32.949 -1.847 20.983 1.00 83.69 239 ILE A N 1
ATOM 1812 C CA . ILE A 1 239 ? -32.178 -0.608 20.962 1.00 83.69 239 ILE A CA 1
ATOM 1813 C C . ILE A 1 239 ? -32.315 0.098 19.609 1.00 83.69 239 ILE A C 1
ATOM 1815 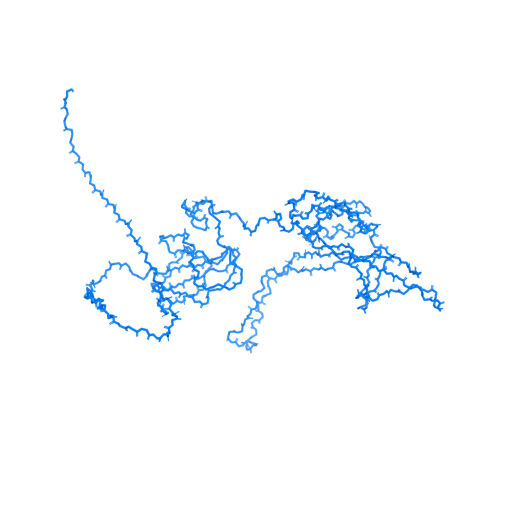O O . ILE A 1 239 ? -32.331 -0.545 18.557 1.00 83.69 239 ILE A O 1
ATOM 1819 N N . VAL A 1 240 ? -32.435 1.426 19.636 1.00 88.38 240 VAL A N 1
ATOM 1820 C CA . VAL A 1 240 ? -32.722 2.252 18.456 1.00 88.38 240 VAL A CA 1
ATOM 1821 C C . VAL A 1 240 ? -31.517 3.110 18.086 1.00 88.38 240 VAL A C 1
ATOM 1823 O O . VAL A 1 240 ? -30.895 3.746 18.933 1.00 88.38 240 VAL A O 1
ATOM 1826 N N . PHE A 1 241 ? -31.193 3.181 16.799 1.00 89.62 241 PHE A N 1
ATOM 1827 C CA . PHE A 1 241 ? -30.123 4.053 16.325 1.00 89.62 241 PHE A CA 1
ATOM 1828 C C . PHE A 1 241 ? -30.524 5.530 16.448 1.00 89.62 241 PHE A C 1
ATOM 1830 O O . PHE A 1 241 ? -31.514 5.954 15.855 1.00 89.62 241 PHE A O 1
ATOM 1837 N N . ALA A 1 242 ? -29.759 6.318 17.205 1.00 89.81 242 ALA A N 1
ATOM 1838 C CA . ALA A 1 242 ? -29.971 7.759 17.389 1.00 89.81 242 ALA A CA 1
ATOM 1839 C C . ALA A 1 242 ? -29.098 8.640 16.478 1.00 89.81 242 ALA A C 1
ATOM 1841 O O . ALA A 1 242 ? -29.232 9.862 16.505 1.00 89.81 242 ALA A O 1
ATOM 1842 N N . GLY A 1 243 ? -28.230 8.045 15.655 1.00 90.00 243 GLY A N 1
ATOM 1843 C CA . GLY A 1 243 ? -27.424 8.762 14.668 1.00 90.00 243 GLY A CA 1
ATOM 1844 C C . GLY A 1 243 ? -25.916 8.646 14.879 1.00 90.00 243 GLY A C 1
ATOM 1845 O O . GLY A 1 243 ? -25.427 7.996 15.808 1.00 90.00 243 GLY A O 1
ATOM 1846 N N . GLN A 1 244 ? -25.176 9.271 13.960 1.00 91.31 244 GLN A N 1
ATOM 1847 C CA . GLN A 1 244 ? -23.724 9.376 14.048 1.00 91.31 244 GLN A CA 1
ATOM 1848 C C . GLN A 1 244 ? -23.314 10.637 14.810 1.00 91.31 244 GLN A C 1
ATOM 1850 O O . GLN A 1 244 ? -23.840 11.718 14.545 1.00 91.31 244 GLN A O 1
ATOM 1855 N N . VAL A 1 245 ? -22.351 10.502 15.717 1.00 91.25 245 VAL A N 1
ATOM 1856 C CA . VAL A 1 245 ? -21.772 11.604 16.498 1.00 91.25 245 VAL A CA 1
ATOM 1857 C C . VAL A 1 245 ? -20.282 11.742 16.192 1.00 91.25 245 VAL A C 1
ATOM 1859 O O . VAL A 1 245 ? -19.629 10.772 15.813 1.00 91.25 245 VAL A O 1
ATOM 1862 N N . ALA A 1 246 ? -19.741 12.951 16.358 1.00 88.12 246 ALA A N 1
ATOM 1863 C CA . ALA A 1 246 ? -18.309 13.210 16.179 1.00 88.12 246 ALA A CA 1
ATOM 1864 C C . ALA A 1 246 ? -17.458 12.664 17.340 1.00 88.12 246 ALA A C 1
ATOM 1866 O O . ALA A 1 246 ? -16.305 12.293 17.141 1.00 88.12 246 ALA A O 1
ATOM 1867 N N . ASP A 1 247 ? -18.026 12.608 18.548 1.00 88.75 247 ASP A N 1
ATOM 1868 C CA . ASP A 1 247 ? -17.361 12.051 19.721 1.00 88.75 247 ASP A CA 1
ATOM 1869 C C . ASP A 1 247 ? -18.358 11.304 20.614 1.00 88.75 247 ASP A C 1
ATOM 1871 O O . ASP A 1 247 ? -19.258 11.909 21.203 1.00 88.75 247 ASP A O 1
ATOM 1875 N N . VAL A 1 248 ? -18.199 9.983 20.735 1.00 90.25 248 VAL A N 1
ATOM 1876 C CA . VAL A 1 248 ? -19.061 9.151 21.595 1.00 90.25 248 VAL A CA 1
ATOM 1877 C C . VAL A 1 248 ? -18.897 9.463 23.087 1.00 90.25 248 VAL A C 1
ATOM 1879 O O . VAL A 1 248 ? -19.794 9.167 23.875 1.00 90.25 248 VAL A O 1
ATOM 1882 N N . PHE A 1 249 ? -17.793 10.091 23.500 1.00 88.12 249 PHE A N 1
ATOM 1883 C CA . PHE A 1 249 ? -17.519 10.394 24.909 1.00 88.12 249 PHE A CA 1
ATOM 1884 C C . PHE A 1 249 ? -18.163 11.693 25.416 1.00 88.12 249 PHE A C 1
ATOM 1886 O O . PHE A 1 249 ? -18.148 11.921 26.631 1.00 88.12 249 PHE A O 1
ATOM 1893 N N . ALA A 1 250 ? -18.712 12.517 24.517 1.00 88.00 250 ALA A N 1
ATOM 1894 C CA . ALA A 1 250 ? -19.150 13.878 24.817 1.00 88.00 250 ALA A CA 1
ATOM 1895 C C . ALA A 1 250 ? -20.558 13.968 25.423 1.00 88.00 250 ALA A C 1
ATOM 1897 O O . ALA A 1 250 ? -20.769 14.688 26.396 1.00 88.00 250 ALA A O 1
ATOM 1898 N N . THR A 1 251 ? -21.543 13.274 24.848 1.00 84.19 251 THR A N 1
ATOM 1899 C CA . THR A 1 251 ? -22.948 13.370 25.280 1.00 84.19 251 THR A CA 1
ATOM 1900 C C . THR A 1 251 ? -23.586 11.997 25.360 1.00 84.19 251 THR A C 1
ATOM 1902 O O . THR A 1 251 ? -23.343 11.126 24.523 1.00 84.19 251 THR A O 1
ATOM 1905 N N . ASP A 1 252 ? -24.390 11.806 26.399 1.00 86.75 252 ASP A N 1
ATOM 1906 C CA . ASP A 1 252 ? -25.064 10.547 26.674 1.00 86.75 252 ASP A CA 1
ATOM 1907 C C . ASP A 1 252 ? -26.271 10.403 25.737 1.00 86.75 252 ASP A C 1
ATOM 1909 O O . ASP A 1 252 ? -27.117 11.302 25.686 1.00 86.75 252 ASP A O 1
ATOM 1913 N N . PRO A 1 253 ? -26.373 9.300 24.978 1.00 90.06 253 PRO A N 1
ATOM 1914 C CA . PRO A 1 253 ? -27.563 9.038 24.184 1.00 90.06 253 PRO A CA 1
ATOM 1915 C C . PRO A 1 253 ? -28.776 8.747 25.088 1.00 90.06 253 PRO A C 1
ATOM 1917 O O . PRO A 1 253 ? -28.607 8.247 26.205 1.00 90.06 253 PRO A O 1
ATOM 1920 N N . PRO A 1 254 ? -30.007 9.024 24.616 1.00 87.19 254 PRO A N 1
ATOM 1921 C CA . PRO A 1 254 ? -31.213 8.719 25.375 1.00 87.19 254 PRO A CA 1
ATOM 1922 C C . PRO A 1 254 ? -31.318 7.224 25.739 1.00 87.19 254 PRO A C 1
ATOM 1924 O O . PRO A 1 254 ? -30.807 6.375 25.004 1.00 87.19 254 PRO A O 1
ATOM 1927 N N . PRO A 1 255 ? -32.018 6.874 26.832 1.00 85.31 255 PRO A N 1
ATOM 1928 C CA . PRO A 1 255 ? -32.273 5.485 27.210 1.00 85.31 255 PRO A CA 1
ATOM 1929 C C . PRO A 1 255 ? -32.860 4.659 26.058 1.00 85.31 255 PRO A C 1
ATOM 1931 O O . PRO A 1 255 ? -33.806 5.096 25.407 1.00 85.31 255 PRO A O 1
ATOM 1934 N N . GLY A 1 256 ? -32.316 3.464 25.811 1.00 85.81 256 GLY A N 1
ATOM 1935 C CA . GLY A 1 256 ? -32.773 2.596 24.715 1.00 85.81 256 GLY A CA 1
ATOM 1936 C C . GLY A 1 256 ? -32.317 3.042 23.321 1.00 85.81 256 GLY A C 1
ATOM 1937 O O . GLY A 1 256 ? -32.751 2.469 22.320 1.00 85.81 256 GLY A O 1
ATOM 1938 N N . HIS A 1 257 ? -31.428 4.035 23.236 1.00 89.25 257 HIS A N 1
ATOM 1939 C CA . HIS A 1 257 ? -30.784 4.438 21.995 1.00 89.25 257 HIS A CA 1
ATOM 1940 C C . HIS A 1 257 ? -29.284 4.148 21.998 1.00 89.25 257 HIS A C 1
ATOM 1942 O O . HIS A 1 257 ? -28.642 4.123 23.045 1.00 89.25 257 HIS A O 1
ATOM 1948 N N . TYR A 1 258 ? -28.705 3.988 20.809 1.00 91.69 258 TYR A N 1
ATOM 1949 C CA . TYR A 1 258 ? -27.258 3.987 20.620 1.00 91.69 258 TYR A CA 1
ATOM 1950 C C . TYR A 1 258 ? -26.830 5.033 19.599 1.00 91.69 258 TYR A C 1
ATOM 1952 O O . TYR A 1 258 ? -27.527 5.296 18.617 1.00 91.69 258 TYR A O 1
ATOM 1960 N N . VAL A 1 259 ? -25.652 5.606 19.824 1.00 93.69 259 VAL A N 1
ATOM 1961 C CA . VAL A 1 259 ? -24.971 6.479 18.861 1.00 93.69 259 VAL A CA 1
ATOM 1962 C C . VAL A 1 259 ? -23.701 5.808 18.373 1.00 93.69 259 VAL A C 1
ATOM 1964 O O . VAL A 1 259 ? -23.097 5.008 19.089 1.00 93.69 259 VAL A O 1
ATOM 1967 N N . VAL A 1 260 ? -23.306 6.132 17.147 1.00 94.12 260 VAL A N 1
ATOM 1968 C CA . VAL A 1 260 ? -22.116 5.568 16.502 1.00 94.12 260 VAL A CA 1
ATOM 1969 C C . VAL A 1 260 ? -21.149 6.685 16.153 1.00 94.12 260 VAL A C 1
ATOM 1971 O O . VAL A 1 260 ? -21.559 7.735 15.671 1.00 94.12 260 VAL A O 1
ATOM 1974 N N . GLN A 1 261 ? -19.861 6.443 16.337 1.00 92.88 261 GLN A N 1
ATOM 1975 C CA . GLN A 1 261 ? -18.804 7.259 15.754 1.00 92.88 261 GLN A CA 1
ATOM 1976 C C . GLN A 1 261 ? -18.021 6.375 14.785 1.00 92.88 261 GLN A C 1
ATOM 1978 O O . GLN A 1 261 ? -17.648 5.251 15.117 1.00 92.88 261 GLN A O 1
ATOM 1983 N N . SER A 1 262 ? -17.825 6.873 13.568 1.00 91.62 262 SER A N 1
ATOM 1984 C CA . SER A 1 262 ? -17.054 6.197 12.526 1.00 91.62 262 SER A CA 1
ATOM 1985 C C . SER A 1 262 ? -16.176 7.223 11.832 1.00 91.62 262 SER A C 1
ATOM 1987 O O . SER A 1 262 ? -16.647 7.970 10.972 1.00 91.62 262 SER A O 1
ATOM 1989 N N . ASP A 1 263 ? -14.912 7.249 12.218 1.00 85.75 263 ASP A N 1
ATOM 1990 C CA . ASP A 1 263 ? -13.890 8.149 11.694 1.00 85.75 263 ASP A CA 1
ATOM 1991 C C . ASP A 1 263 ? -12.537 7.422 11.618 1.00 85.75 263 ASP A C 1
ATOM 1993 O O . ASP A 1 263 ? -12.459 6.204 11.791 1.00 85.75 263 ASP A O 1
ATOM 1997 N N . SER A 1 264 ? -11.459 8.163 11.359 1.00 82.44 264 SER A N 1
ATOM 1998 C CA . SER A 1 264 ? -10.098 7.615 11.326 1.00 82.44 264 SER A CA 1
ATOM 1999 C C . SER A 1 264 ? -9.621 7.036 12.664 1.00 82.44 264 SER A C 1
ATOM 2001 O O . SER A 1 264 ? -8.641 6.299 12.678 1.00 82.44 264 SER A O 1
ATOM 2003 N N . SER A 1 265 ? -10.296 7.330 13.782 1.00 80.88 265 SER A N 1
ATOM 2004 C CA . SER A 1 265 ? -10.006 6.725 15.087 1.00 80.88 265 SER A CA 1
ATOM 2005 C C . SER A 1 265 ? -10.721 5.390 15.311 1.00 80.88 265 SER A C 1
ATOM 2007 O O . SER A 1 265 ? -10.480 4.728 16.321 1.00 80.88 265 SER A O 1
ATOM 2009 N N . GLY A 1 266 ? -11.595 4.979 14.390 1.00 86.75 266 GLY A N 1
ATOM 2010 C CA . GLY A 1 266 ? -12.202 3.655 14.364 1.00 86.75 266 GLY A CA 1
ATOM 2011 C C . GLY A 1 266 ? -13.726 3.657 14.323 1.00 86.75 266 GLY A C 1
ATOM 2012 O O . GLY A 1 266 ? -14.376 4.685 14.117 1.00 86.75 266 GLY A O 1
ATOM 2013 N N . LEU A 1 267 ? -14.293 2.471 14.545 1.00 92.50 267 LEU A N 1
ATOM 2014 C CA . LEU A 1 267 ? -15.729 2.244 14.662 1.00 92.50 267 LEU A CA 1
ATOM 2015 C C . LEU A 1 267 ? -16.099 2.007 16.124 1.00 92.50 267 LEU A C 1
ATOM 2017 O O . LEU A 1 267 ? -15.736 0.989 16.724 1.00 92.50 267 LEU A O 1
ATOM 2021 N N . TRP A 1 268 ? -16.876 2.940 16.655 1.00 93.25 268 TRP A N 1
ATOM 2022 C CA . TRP A 1 268 ? -17.264 3.013 18.054 1.00 93.25 268 TRP A CA 1
ATOM 2023 C C . TRP A 1 268 ? -18.773 3.125 18.172 1.00 93.25 268 TRP A C 1
ATOM 2025 O O . TRP A 1 268 ? -19.431 3.746 17.335 1.00 93.25 268 TRP A O 1
ATOM 2035 N N . PHE A 1 269 ? -19.327 2.592 19.252 1.00 93.50 269 PHE A N 1
ATOM 2036 C CA . PHE A 1 269 ? -20.697 2.898 19.626 1.00 93.50 269 PHE A CA 1
ATOM 2037 C C . PHE A 1 269 ? -20.819 3.104 21.126 1.00 93.50 269 PHE A C 1
ATOM 2039 O O . PHE A 1 269 ? -20.036 2.582 21.922 1.00 93.50 269 PHE A O 1
ATOM 2046 N N . ARG A 1 270 ? -21.833 3.875 21.499 1.00 93.19 270 ARG A N 1
ATOM 2047 C CA . ARG A 1 270 ? -22.194 4.105 22.889 1.00 93.19 270 ARG A CA 1
ATOM 2048 C C . ARG A 1 270 ? -23.651 3.763 23.113 1.00 93.19 270 ARG A C 1
ATOM 2050 O O . ARG A 1 270 ? -24.507 4.194 22.339 1.00 93.19 270 ARG A O 1
ATOM 2057 N N . LEU A 1 271 ? -23.909 3.011 24.176 1.00 90.50 271 LEU A N 1
ATOM 2058 C CA . LEU A 1 271 ? -25.259 2.670 24.609 1.00 90.50 271 LEU A CA 1
ATOM 2059 C C . LEU A 1 271 ? -25.802 3.755 25.540 1.00 90.50 271 LEU A C 1
ATOM 2061 O O . LEU A 1 271 ? -25.100 4.236 26.431 1.00 90.50 271 LEU A O 1
ATOM 2065 N N . GLY A 1 272 ? -27.064 4.119 25.348 1.00 86.75 272 GLY A N 1
ATOM 2066 C CA . GLY A 1 272 ? -27.822 4.918 26.299 1.00 86.75 272 GLY A CA 1
ATOM 2067 C C . GLY A 1 272 ? -28.328 4.002 27.388 1.00 86.75 272 GLY A C 1
ATOM 2068 O O . GLY A 1 272 ? -28.956 2.985 27.098 1.00 86.75 272 GLY A O 1
ATOM 2069 N N . THR A 1 273 ? -28.047 4.337 28.643 1.00 74.06 273 THR A N 1
ATOM 2070 C CA . THR A 1 273 ? -28.508 3.535 29.773 1.00 74.06 273 THR A CA 1
ATOM 2071 C C . THR A 1 273 ? -30.032 3.451 29.738 1.00 74.06 273 THR A C 1
ATOM 2073 O O . THR A 1 273 ? -30.738 4.423 30.002 1.00 74.06 273 THR A O 1
ATOM 2076 N N . ALA A 1 274 ? -30.568 2.274 29.412 1.00 49.91 274 ALA A N 1
ATOM 2077 C CA . ALA A 1 274 ? -31.970 1.956 29.628 1.00 49.91 274 ALA A CA 1
ATOM 2078 C C . ALA A 1 274 ? -32.203 1.840 31.142 1.00 49.91 274 ALA A C 1
ATOM 2080 O O . ALA A 1 274 ? -32.155 0.750 31.684 1.00 49.91 274 ALA A O 1
ATOM 2081 N N . HIS A 1 275 ? -32.365 2.991 31.803 1.00 38.06 275 HIS A N 1
ATOM 2082 C CA . HIS A 1 275 ? -32.772 3.212 33.193 1.00 38.06 275 HIS A CA 1
ATOM 2083 C C . HIS A 1 275 ? -32.175 2.312 34.294 1.00 38.06 275 HIS A C 1
ATOM 2085 O O . HIS A 1 275 ? -32.306 1.093 34.339 1.00 38.06 275 HIS A O 1
ATOM 2091 N N . GLY A 1 276 ? -31.624 2.984 35.308 1.00 33.75 276 GLY A N 1
ATOM 2092 C CA . GLY A 1 276 ? -31.344 2.385 36.603 1.00 33.75 276 GLY A CA 1
ATOM 2093 C C . GLY A 1 276 ? -32.542 1.641 37.203 1.00 33.75 276 GLY A C 1
ATOM 2094 O O . GLY A 1 276 ? -33.707 1.890 36.900 1.00 33.75 276 GLY A O 1
ATOM 2095 N N . LEU A 1 277 ? -32.205 0.731 38.106 1.00 35.38 277 LEU A N 1
ATOM 2096 C CA . LEU A 1 277 ? -33.101 0.080 39.050 1.00 35.38 277 LEU A CA 1
ATOM 2097 C C . LEU A 1 277 ? -34.006 1.103 39.776 1.00 35.38 277 LEU A C 1
ATOM 2099 O O . LEU A 1 277 ? -33.637 1.609 40.832 1.00 35.38 277 LEU A O 1
ATOM 2103 N N . SER A 1 278 ? -35.203 1.380 39.256 1.00 33.34 278 SER A N 1
ATOM 2104 C CA . SER A 1 278 ? -36.307 1.973 40.028 1.00 33.34 278 SER A CA 1
ATOM 2105 C C . SER A 1 278 ? -37.684 1.678 39.401 1.00 33.34 278 SER A C 1
ATOM 2107 O O . SER A 1 278 ? -38.194 2.412 38.563 1.00 33.34 278 SER A O 1
ATOM 2109 N N . GLY A 1 279 ? -38.327 0.590 39.844 1.00 27.17 279 GLY A N 1
ATOM 2110 C CA . GLY A 1 279 ? -39.728 0.247 39.527 1.00 27.17 279 GLY A CA 1
ATOM 2111 C C . GLY A 1 279 ? -39.964 -1.267 39.560 1.00 27.17 279 GLY A C 1
ATOM 2112 O O . GLY A 1 279 ? -39.093 -2.002 39.110 1.00 27.17 279 GLY A O 1
ATOM 2113 N N . PRO A 1 280 ? -41.051 -1.769 40.178 1.00 37.31 280 PRO A N 1
ATOM 2114 C CA . PRO A 1 280 ? -41.000 -2.954 41.023 1.00 37.31 280 PRO A CA 1
ATOM 2115 C C . PRO A 1 280 ? -40.699 -4.219 40.226 1.00 37.31 280 PRO A C 1
ATOM 2117 O O . PRO A 1 280 ? -41.276 -4.465 39.166 1.00 37.31 280 PRO A O 1
ATOM 2120 N N . SER A 1 281 ? -39.846 -5.064 40.802 1.00 29.02 281 SER A N 1
ATOM 2121 C CA . SER A 1 281 ? -39.681 -6.453 40.401 1.00 29.02 281 SER A CA 1
ATOM 2122 C C . SER A 1 281 ? -41.049 -7.136 40.387 1.00 29.02 281 SER A C 1
ATOM 2124 O O . SER A 1 281 ? -41.544 -7.589 41.421 1.00 29.02 281 SER A O 1
ATOM 2126 N N . ARG A 1 282 ? -41.671 -7.239 39.211 1.00 33.03 282 ARG A N 1
ATOM 2127 C CA . ARG A 1 282 ? -42.621 -8.318 38.972 1.00 33.03 282 ARG A CA 1
ATOM 2128 C C . ARG A 1 282 ? -41.794 -9.590 38.983 1.00 33.03 282 ARG A C 1
ATOM 2130 O O . ARG A 1 282 ? -41.108 -9.911 38.017 1.00 33.03 282 ARG A O 1
ATOM 2137 N N . SER A 1 283 ? -41.822 -10.264 40.126 1.00 28.75 283 SER A N 1
ATOM 2138 C CA . SER A 1 283 ? -41.427 -11.654 40.257 1.00 28.75 283 SER A CA 1
ATOM 2139 C C . SER A 1 283 ? -42.245 -12.458 39.252 1.00 28.75 283 SER A C 1
ATOM 2141 O O . SER A 1 283 ? -43.413 -12.778 39.461 1.00 28.75 283 SER A O 1
ATOM 2143 N N . MET A 1 284 ? -41.638 -12.739 38.106 1.00 33.22 284 MET A N 1
ATOM 2144 C CA . MET A 1 284 ? -42.160 -13.733 37.187 1.00 33.22 284 MET A CA 1
ATOM 2145 C C . MET A 1 284 ? -41.973 -15.086 37.890 1.00 33.22 284 MET A C 1
ATOM 2147 O O . MET A 1 284 ? -40.846 -15.395 38.293 1.00 33.22 284 MET A O 1
ATOM 2151 N N . PRO A 1 285 ? -43.041 -15.862 38.145 1.00 29.55 285 PRO A N 1
ATOM 2152 C CA . PRO A 1 285 ? -42.897 -17.139 38.825 1.00 29.55 285 PRO A CA 1
ATOM 2153 C C . PRO A 1 285 ? -42.047 -18.089 37.967 1.00 29.55 285 PRO A C 1
ATOM 2155 O O . PRO A 1 285 ? -42.098 -18.017 36.734 1.00 29.55 285 PRO A O 1
ATOM 2158 N N . PRO A 1 286 ? -41.254 -18.976 38.592 1.00 31.36 286 PRO A N 1
ATOM 2159 C CA . PRO A 1 286 ? -40.397 -19.897 37.867 1.00 31.36 286 PRO A CA 1
ATOM 2160 C C . PRO A 1 286 ? -41.267 -20.838 37.033 1.00 31.36 286 PRO A C 1
ATOM 2162 O O . PRO A 1 286 ? -42.092 -21.576 37.569 1.00 31.36 286 PRO A O 1
ATOM 2165 N N . VAL A 1 287 ? -41.082 -20.815 35.713 1.00 35.09 287 VAL A N 1
ATOM 2166 C CA . VAL A 1 287 ? -41.659 -21.818 34.816 1.00 35.09 287 VAL A CA 1
ATOM 2167 C C . VAL A 1 287 ? -40.968 -23.151 35.127 1.00 35.09 287 VAL A C 1
ATOM 2169 O O . VAL A 1 287 ? -39.747 -23.242 34.970 1.00 35.09 287 VAL A O 1
ATOM 2172 N N . PRO A 1 288 ? -41.684 -24.192 35.587 1.00 30.83 288 PRO A N 1
ATOM 2173 C CA . PRO A 1 288 ? -41.060 -25.478 35.847 1.00 30.83 288 PRO A CA 1
ATOM 2174 C C . PRO A 1 288 ? -40.675 -26.138 34.517 1.00 30.83 288 PRO A C 1
ATOM 2176 O O . PRO A 1 288 ? -41.534 -26.498 33.711 1.00 30.83 288 PRO A O 1
ATOM 2179 N N . CYS A 1 289 ? -39.372 -26.337 34.302 1.00 26.16 289 CYS A N 1
ATOM 2180 C CA . CYS A 1 289 ? -38.849 -27.214 33.257 1.00 26.16 289 CYS A CA 1
ATOM 2181 C C . CYS A 1 289 ? -39.311 -28.653 33.525 1.00 26.16 289 CYS A C 1
ATOM 2183 O O . CYS A 1 289 ? -38.684 -29.405 34.272 1.00 26.16 289 CYS A O 1
ATOM 2185 N N . ARG A 1 290 ? -40.430 -29.047 32.913 1.00 26.17 290 ARG A N 1
ATOM 2186 C CA . ARG A 1 290 ? -40.911 -30.428 32.909 1.00 26.17 290 ARG A CA 1
ATOM 2187 C C . ARG A 1 290 ? -40.087 -31.217 31.888 1.00 26.17 290 ARG A C 1
ATOM 2189 O O . ARG A 1 290 ? -40.226 -31.016 30.685 1.00 26.17 290 ARG A O 1
ATOM 2196 N N . MET A 1 291 ? -39.219 -32.113 32.366 1.00 28.69 291 MET A N 1
ATOM 2197 C CA . MET A 1 291 ? -38.573 -33.128 31.529 1.00 28.69 291 MET A CA 1
ATOM 2198 C C . MET A 1 291 ? -39.648 -33.991 30.856 1.00 28.69 291 MET A C 1
ATOM 2200 O O . MET A 1 291 ? -40.287 -34.812 31.512 1.00 28.69 291 MET A O 1
ATOM 2204 N N . ALA A 1 292 ? -39.817 -33.842 29.544 1.00 27.34 292 ALA A N 1
ATOM 2205 C CA . ALA A 1 292 ? -40.507 -34.822 28.717 1.00 27.34 292 ALA A CA 1
ATOM 2206 C C . ALA A 1 292 ? -39.457 -35.688 28.004 1.00 27.34 292 ALA A C 1
ATOM 2208 O O . ALA A 1 292 ? -38.839 -35.278 27.023 1.00 27.34 292 ALA A O 1
ATOM 2209 N N . ARG A 1 293 ? -39.241 -36.906 28.517 1.00 29.22 293 ARG A N 1
ATOM 2210 C CA . ARG A 1 293 ? -38.678 -38.012 27.729 1.00 29.22 293 ARG A CA 1
ATOM 2211 C C . ARG A 1 293 ? -39.754 -38.468 26.743 1.00 29.22 293 ARG A C 1
ATOM 2213 O O . ARG A 1 293 ? -40.797 -38.906 27.208 1.00 29.22 293 ARG A O 1
ATOM 2220 N N . HIS A 1 294 ? -39.481 -38.459 25.437 1.00 25.09 294 HIS A N 1
ATOM 2221 C CA . HIS A 1 294 ? -39.487 -39.684 24.620 1.00 25.09 294 HIS A CA 1
ATOM 2222 C C . HIS A 1 294 ? -39.126 -39.446 23.137 1.00 25.09 294 HIS A C 1
ATOM 2224 O O . HIS A 1 294 ? -39.688 -38.589 22.472 1.00 25.09 294 HIS A O 1
ATOM 2230 N N . ARG A 1 295 ? -38.197 -40.300 22.674 1.00 26.66 295 ARG A N 1
ATOM 2231 C CA . ARG A 1 295 ? -37.994 -40.914 21.341 1.00 26.66 295 ARG A CA 1
ATOM 2232 C C . ARG A 1 295 ? -37.997 -40.053 20.057 1.00 26.66 295 ARG A C 1
ATOM 2234 O O . ARG A 1 295 ? -39.024 -39.814 19.449 1.00 26.66 295 ARG A O 1
ATOM 2241 N N . ALA A 1 296 ? -36.761 -39.780 19.622 1.00 30.59 296 ALA A N 1
ATOM 2242 C CA . ALA A 1 296 ? -36.167 -40.029 18.296 1.00 30.59 296 ALA A CA 1
ATOM 2243 C C . ALA A 1 296 ? -36.923 -39.621 17.011 1.00 30.59 296 ALA A C 1
ATOM 2245 O O . ALA A 1 296 ? -37.894 -40.263 16.627 1.00 30.59 296 ALA A O 1
ATOM 2246 N N . GLY A 1 297 ? -36.330 -38.673 16.264 1.00 26.84 297 GLY A N 1
ATOM 2247 C CA . GLY A 1 297 ? -36.563 -38.504 14.821 1.00 26.84 297 GLY A CA 1
ATOM 2248 C C . GLY A 1 297 ? -36.308 -37.099 14.253 1.00 26.84 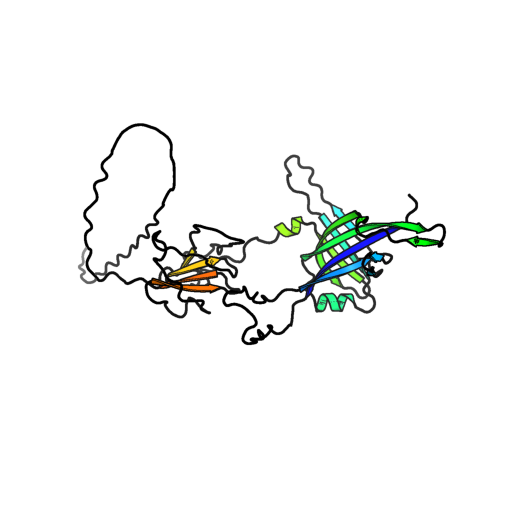297 GLY A C 1
ATOM 2249 O O . GLY A 1 297 ? -37.260 -36.411 13.933 1.00 26.84 297 GLY A O 1
ATOM 2250 N N . PHE A 1 298 ? -35.034 -36.694 14.141 1.00 25.81 298 PHE A N 1
ATOM 2251 C CA . PHE A 1 298 ? -34.461 -35.659 13.245 1.00 25.81 298 PHE A CA 1
ATOM 2252 C C . PHE A 1 298 ? -35.162 -34.289 13.037 1.00 25.81 298 PHE A C 1
ATOM 2254 O O . PHE A 1 298 ? -36.037 -34.130 12.197 1.00 25.81 298 PHE A O 1
ATOM 2261 N N . SER A 1 299 ? -34.624 -33.250 13.693 1.00 28.38 299 SER A N 1
ATOM 2262 C CA . SER A 1 299 ? -34.604 -31.844 13.230 1.00 28.38 299 SER A CA 1
ATOM 2263 C C . SER A 1 299 ? -33.761 -31.030 14.217 1.00 28.38 299 SER A C 1
ATOM 2265 O O . SER A 1 299 ? -34.235 -30.813 15.334 1.00 28.38 299 SER A O 1
ATOM 2267 N N . ARG A 1 300 ? -32.529 -30.604 13.879 1.00 28.02 300 ARG A N 1
ATOM 2268 C CA . ARG A 1 300 ? -31.717 -29.727 14.753 1.00 28.02 300 ARG A CA 1
ATOM 2269 C C . ARG A 1 300 ? -30.749 -28.807 13.984 1.00 28.02 300 ARG A C 1
ATOM 2271 O O . ARG A 1 300 ? -30.175 -29.273 13.016 1.00 28.02 300 ARG A O 1
ATOM 2278 N N . PHE A 1 301 ? -30.471 -27.552 14.365 1.00 24.44 301 PHE A N 1
ATOM 2279 C CA . PHE A 1 301 ? -30.889 -26.736 15.519 1.00 24.44 301 PHE A CA 1
ATOM 2280 C C . PHE A 1 301 ? -30.530 -25.255 15.266 1.00 24.44 301 PHE A C 1
ATOM 2282 O O . PHE A 1 301 ? -29.439 -24.962 14.785 1.00 24.44 301 PHE A O 1
ATOM 2289 N N . CYS A 1 302 ? -31.407 -24.340 15.685 1.00 21.88 302 CYS A N 1
ATOM 2290 C CA . CYS A 1 302 ? -31.078 -22.944 15.968 1.00 21.88 302 CYS A CA 1
ATOM 2291 C C . CYS A 1 302 ? -30.683 -22.867 17.453 1.00 21.88 302 CYS A C 1
ATOM 2293 O O . CYS A 1 302 ? -31.471 -23.273 18.310 1.00 21.88 302 CYS A O 1
ATOM 2295 N N . VAL A 1 303 ? -29.462 -22.426 17.763 1.00 23.39 303 VAL A N 1
ATOM 2296 C CA . VAL A 1 303 ? -28.978 -22.260 19.143 1.00 23.39 303 VAL A CA 1
ATOM 2297 C C . VAL A 1 303 ? -28.964 -20.770 19.463 1.00 23.39 303 VAL A C 1
ATOM 2299 O O . VAL A 1 303 ? -28.099 -20.035 18.997 1.00 23.39 303 VAL A O 1
ATOM 2302 N N . ALA A 1 304 ? -29.937 -20.332 20.260 1.00 23.16 304 ALA A N 1
ATOM 2303 C CA . ALA A 1 304 ? -29.913 -19.038 20.929 1.00 23.16 304 ALA A CA 1
ATOM 2304 C C . ALA A 1 304 ? -28.960 -19.119 22.131 1.00 23.16 304 ALA A C 1
ATOM 2306 O O . ALA A 1 304 ? -29.107 -20.006 22.974 1.00 23.16 304 ALA A O 1
ATOM 2307 N N . CYS A 1 305 ? -27.994 -18.205 22.217 1.00 21.36 305 CYS A N 1
ATOM 2308 C CA . CYS A 1 305 ? -27.113 -18.068 23.373 1.00 21.36 305 CYS A CA 1
ATOM 2309 C C . CYS A 1 305 ? -27.285 -16.662 23.968 1.00 21.36 305 CYS A C 1
ATOM 2311 O O . CYS A 1 305 ? -26.964 -15.667 23.323 1.00 21.36 305 CYS A O 1
ATOM 2313 N N . CYS A 1 306 ? -27.838 -16.590 25.182 1.00 22.55 306 CYS A N 1
ATOM 2314 C CA . CYS A 1 306 ? -27.973 -15.365 25.971 1.00 22.55 306 CYS A CA 1
ATOM 2315 C C . CYS A 1 306 ? -26.632 -14.980 26.612 1.00 22.55 306 CYS A C 1
ATOM 2317 O O . CYS A 1 306 ? -26.006 -15.818 27.261 1.00 22.55 306 CYS A O 1
ATOM 2319 N N . PHE A 1 307 ? -26.251 -13.702 26.551 1.00 26.25 307 PHE A N 1
ATOM 2320 C CA . PHE A 1 307 ? -25.211 -13.142 27.419 1.00 26.25 307 PHE A CA 1
ATOM 2321 C C . PHE A 1 307 ? -25.822 -12.578 28.708 1.00 26.25 307 PHE A C 1
ATOM 2323 O O . PHE A 1 307 ? -26.858 -11.915 28.687 1.00 26.25 307 PHE A O 1
ATOM 2330 N N . ARG A 1 308 ? -25.164 -12.845 29.841 1.00 20.95 308 ARG A N 1
ATOM 2331 C CA . ARG A 1 308 ? -25.520 -12.358 31.180 1.00 20.95 308 ARG A CA 1
ATOM 2332 C C . ARG A 1 308 ? -24.404 -11.426 31.654 1.00 20.95 308 ARG A C 1
ATOM 2334 O O . ARG A 1 308 ? -23.301 -11.894 31.912 1.00 20.95 308 ARG A O 1
ATOM 2341 N N . ILE A 1 309 ? -24.682 -10.129 31.771 1.00 25.97 309 ILE A N 1
ATOM 2342 C CA . ILE A 1 309 ? -23.770 -9.156 32.390 1.00 25.97 309 ILE A CA 1
ATOM 2343 C C . ILE A 1 309 ? -24.063 -9.158 33.895 1.00 25.97 309 ILE A C 1
ATOM 2345 O O . ILE A 1 309 ? -25.163 -8.809 34.318 1.00 25.97 309 ILE A O 1
ATOM 2349 N N . ALA A 1 310 ? -23.110 -9.612 34.709 1.00 25.45 310 ALA A N 1
ATOM 2350 C CA . ALA A 1 310 ? -23.206 -9.561 36.165 1.00 25.45 310 ALA A CA 1
ATOM 2351 C C . ALA A 1 310 ? -22.472 -8.315 36.685 1.00 25.45 310 ALA A C 1
ATOM 2353 O O . ALA A 1 310 ? -21.251 -8.230 36.599 1.00 25.45 310 ALA A O 1
ATOM 2354 N N . SER A 1 311 ? -23.226 -7.358 37.229 1.00 23.05 311 SER A N 1
ATOM 2355 C CA . SER A 1 311 ? -22.708 -6.219 37.993 1.00 23.05 311 SER A CA 1
ATOM 2356 C C . SER A 1 311 ? -22.472 -6.644 39.448 1.00 23.05 311 SER A C 1
ATOM 2358 O O . SER A 1 311 ? -23.380 -7.166 40.097 1.00 23.05 311 SER A O 1
ATOM 2360 N N . LEU A 1 312 ? -21.261 -6.434 39.966 1.00 23.58 312 LEU A N 1
ATOM 2361 C CA . LEU A 1 312 ? -20.906 -6.634 41.374 1.00 23.58 312 LEU A CA 1
ATOM 2362 C C . LEU A 1 312 ? -20.269 -5.345 41.908 1.00 23.58 312 LEU A C 1
ATOM 2364 O O . LEU A 1 312 ? -19.066 -5.140 41.807 1.00 23.58 312 LEU A O 1
ATOM 2368 N N . HIS A 1 313 ? -21.090 -4.488 42.517 1.00 22.62 313 HIS A N 1
ATOM 2369 C CA . HIS A 1 313 ? -20.638 -3.456 43.448 1.00 22.62 313 HIS A CA 1
ATOM 2370 C C . HIS A 1 313 ? -21.115 -3.825 44.857 1.00 22.62 313 HIS A C 1
ATOM 2372 O O . HIS A 1 313 ? -22.314 -3.888 45.124 1.00 22.62 313 HIS A O 1
ATOM 2378 N N . ARG A 1 314 ? -20.176 -4.030 45.786 1.00 24.02 314 ARG A N 1
ATOM 2379 C CA . ARG A 1 314 ? -20.438 -3.910 47.226 1.00 24.02 314 ARG A CA 1
ATOM 2380 C C . ARG A 1 314 ? -19.369 -3.025 47.849 1.00 24.02 314 ARG A C 1
ATOM 2382 O O . ARG A 1 314 ? -18.266 -3.465 48.147 1.00 24.02 314 ARG A O 1
ATOM 2389 N N . VAL A 1 315 ? -19.735 -1.762 48.028 1.00 24.52 315 VAL A N 1
ATOM 2390 C CA . VAL A 1 315 ? -19.122 -0.842 48.984 1.00 24.52 315 VAL A CA 1
ATOM 2391 C C . VAL A 1 315 ? -19.709 -1.189 50.351 1.00 24.52 315 VAL A C 1
ATOM 2393 O O . VAL A 1 315 ? -20.928 -1.221 50.499 1.00 24.52 315 VAL A O 1
ATOM 2396 N N . CYS A 1 316 ? -18.866 -1.462 51.345 1.00 24.09 316 CYS A N 1
ATOM 2397 C CA . CYS A 1 316 ? -19.288 -1.539 52.741 1.00 24.09 316 CYS A CA 1
ATOM 2398 C C . CYS A 1 316 ? -18.442 -0.544 53.538 1.00 24.09 316 CYS A C 1
ATOM 2400 O O . CYS A 1 316 ? -17.274 -0.790 53.829 1.00 24.09 316 CYS A O 1
ATOM 2402 N N . SER A 1 317 ? -19.029 0.616 53.828 1.00 25.08 317 SER A N 1
ATOM 2403 C CA . SER A 1 317 ? -18.479 1.642 54.708 1.00 25.08 317 SER A CA 1
ATOM 2404 C C . SER A 1 317 ? -18.977 1.426 56.134 1.00 25.08 317 SER A C 1
ATOM 2406 O O . SER A 1 317 ? -20.185 1.475 56.346 1.00 25.08 317 SER A O 1
ATOM 2408 N N . THR A 1 318 ? -18.075 1.304 57.108 1.00 26.66 318 THR A N 1
ATOM 2409 C CA . THR A 1 318 ? -18.327 1.685 58.511 1.00 26.66 318 THR A CA 1
ATOM 2410 C C . THR A 1 318 ? -16.999 1.992 59.223 1.00 26.66 318 THR A C 1
ATOM 2412 O O . THR A 1 318 ? -16.150 1.120 59.373 1.00 26.66 318 THR A O 1
ATOM 2415 N N . ARG A 1 319 ? -16.837 3.237 59.682 1.00 27.59 319 ARG A N 1
ATOM 2416 C CA . ARG A 1 319 ? -15.993 3.704 60.813 1.00 27.59 319 ARG A CA 1
ATOM 2417 C C . ARG A 1 319 ? -16.953 4.436 61.783 1.00 27.59 319 ARG A C 1
ATOM 2419 O O . ARG A 1 319 ? -18.003 4.836 61.275 1.00 27.59 319 ARG A O 1
ATOM 2426 N N . PRO A 1 320 ? -16.654 4.710 63.079 1.00 37.78 320 PRO A N 1
ATOM 2427 C CA . PRO A 1 320 ? -15.354 4.676 63.784 1.00 37.78 320 PRO A CA 1
ATOM 2428 C C . PRO A 1 320 ? -15.365 4.101 65.237 1.00 37.78 320 PRO A C 1
ATOM 2430 O O . PRO A 1 320 ? -16.413 3.918 65.840 1.00 37.78 320 PRO A O 1
ATOM 2433 N N . GLY A 1 321 ? -14.166 3.962 65.835 1.00 27.86 321 GLY A N 1
ATOM 2434 C CA . GLY A 1 321 ? -13.910 4.299 67.252 1.00 27.86 321 GLY A CA 1
ATOM 2435 C C . GLY A 1 321 ? -13.765 3.163 68.280 1.00 27.86 321 GLY A C 1
ATOM 2436 O O . GLY A 1 321 ? -14.752 2.532 68.627 1.00 27.86 321 GLY A O 1
ATOM 2437 N N . ALA A 1 322 ? -12.544 2.994 68.819 1.00 29.70 322 ALA A N 1
ATOM 2438 C CA . ALA A 1 322 ? -12.195 2.894 70.256 1.00 29.70 322 ALA A CA 1
ATOM 2439 C C . ALA A 1 322 ? -10.923 2.041 70.490 1.00 29.70 322 ALA A C 1
ATOM 2441 O O . ALA A 1 322 ? -10.892 0.853 70.185 1.00 29.70 322 ALA A O 1
ATOM 2442 N N . MET A 1 323 ? -9.884 2.655 71.073 1.00 35.06 323 MET A N 1
ATOM 2443 C CA . MET A 1 323 ? -8.838 1.957 71.845 1.00 35.06 323 MET A CA 1
ATOM 2444 C C . MET A 1 323 ? -9.454 1.377 73.137 1.00 35.06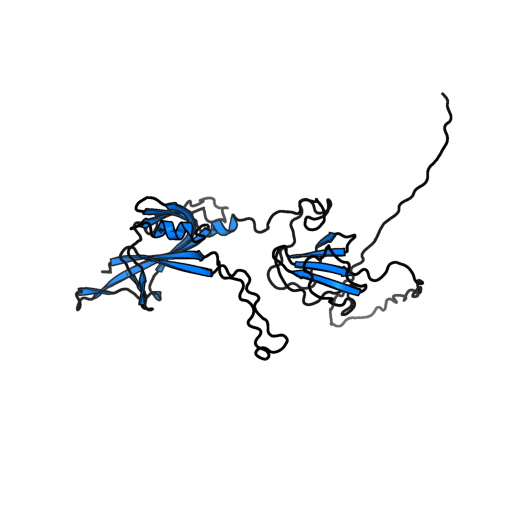 323 MET A C 1
ATOM 2446 O O . MET A 1 323 ? -10.418 1.959 73.641 1.00 35.06 323 MET A O 1
ATOM 2450 N N . PRO A 1 324 ? -8.892 0.296 73.719 1.00 46.09 324 PRO A N 1
ATOM 2451 C CA . PRO A 1 324 ? -7.906 0.480 74.796 1.00 46.09 324 PRO A CA 1
ATOM 2452 C C . PRO A 1 324 ? -6.773 -0.573 74.863 1.00 46.09 324 PRO A C 1
ATOM 2454 O O . PRO A 1 324 ? -6.987 -1.767 74.732 1.00 46.09 324 PRO A O 1
ATOM 2457 N N . ASN A 1 325 ? -5.566 -0.058 75.101 1.00 39.59 325 ASN A N 1
ATOM 2458 C CA . ASN A 1 325 ? -4.566 -0.398 76.129 1.00 39.59 325 ASN A CA 1
ATOM 2459 C C . ASN A 1 325 ? -4.379 -1.831 76.706 1.00 39.59 325 ASN A C 1
ATOM 2461 O O . ASN A 1 325 ? -5.331 -2.460 77.159 1.00 39.59 325 ASN A O 1
ATOM 2465 N N . ARG A 1 326 ? -3.084 -2.127 76.959 1.00 34.47 326 ARG A N 1
ATOM 2466 C CA . ARG A 1 326 ? -2.440 -3.177 77.799 1.00 34.47 326 ARG A CA 1
ATOM 2467 C C . ARG A 1 326 ? -2.354 -4.572 77.161 1.00 34.47 326 ARG A C 1
ATOM 2469 O O . ARG A 1 326 ? -3.337 -5.054 76.623 1.00 34.47 326 ARG A O 1
ATOM 2476 N N . SER A 1 327 ? -1.219 -5.271 77.176 1.00 42.72 327 SER A N 1
ATOM 2477 C CA . SER A 1 327 ? -0.012 -5.257 78.032 1.00 42.72 327 SER A CA 1
ATOM 2478 C C . SER A 1 327 ? 1.240 -5.578 77.226 1.00 42.72 327 SER A C 1
ATOM 2480 O O . SER A 1 327 ? 1.105 -6.423 76.314 1.00 42.72 327 SER A O 1
#

Secondary structure (DSSP, 8-state):
--EEEEEEEEEEEEE------------TTSS-TT----------EEEEEEEESS-EE-TT--EE-B-EEEEEEEEEPPP--TT--SPPPEEEEEEEE-GGGHHHHHHHHSB-TT-EEEEEEEEEEE-TTT-SEEPPPGGGPEEEEEEEEEEEEE-SSEEEEEEE-GGGGSSS-SS-PPP-SSSGGG--TTTTTPPPP---S--SS---EEEETTTTEEEEESS----S---BTTBTTSSEEEEE-S-TTTSPPPTTEEEEEEETTEEEEEE-----S-S----PPPPP---------------------------------------

Foldseek 3Di:
DPFDKKKKKKAKWWFQDPDDQPPPPCPPPPDDPPPPDPRDDSPRDIDIQMAMCPWAAAPVRDTHYNFWPDLKDKDFDQDPDPPDPDGGKMKIKTKTWQPPNPVVVVVVRIHRAFTKMWMWMDTFDQDPVVRDTDHDHPVRTHTPDIFGWHDWDDDPTMIMTMGIHNCVVVVDPPFDDFQCQPADLRAHVVRHPPTADADDDDDDPDDFDQRDPVQQKTADHQAFDDDPADDDQLDGQQAAEPEEDCGSVPDADAARYKYWYGDNRHTMMTHHNNDDPDDDPPPPDDDDPDDDDDDDDDDDDDDDDTDDDDDDDDDDDDDDDDDDDDD

Organism: NCBI:txid91915